Protein AF-0000000087552213 (afdb_homodimer)

Sequence (348 aa):
MDTPKSKKLDIIIPAFRGHSQNFLMVLDGISEEDAVKRVEGRTNHIVWMVGNFLDMRYAMGNILGLQEEFEYKDFFFQGKALDENLHYPSLQNLKADFHKISPLVYQKLLEVSDDELDKAFPMGMNIEFFPETVLNFIGMCIGREDYLCGQIGLMRRIFGYEGMKYDFDKDLKYMDTPKSKKLDIIIPAFRGHSQNFLMVLDGISEEDAVKRVEGRTNHIVWMVGNFLDMRYAMGNILGLQEEFEYKDFFFQGKALDENLHYPSLQNLKADFHKISPLVYQKLLEVSDDELDKAFPMGMNIEFFPETVLNFIGMCIGREDYLCGQIGLMRRIFGYEGMKYDFDKDLKY

pLDDT: mean 95.27, std 5.01, range [67.5, 98.75]

Solvent-accessible surface area (backbone atoms only — not comparable to full-atom values): 19475 Å² total; per-residue (Å²): 112,89,72,44,68,25,60,56,38,62,50,48,54,37,47,52,33,46,48,48,46,47,55,53,37,50,50,58,87,65,47,73,73,62,29,68,45,48,52,92,76,54,42,72,25,47,44,56,46,50,44,33,44,46,46,38,52,43,50,51,23,39,80,66,67,45,86,72,77,62,93,59,41,86,72,24,51,94,68,48,74,81,57,90,85,59,86,74,77,53,62,67,58,50,51,52,53,45,66,59,49,45,51,55,33,46,54,44,60,36,61,43,47,62,72,60,33,64,32,79,39,88,76,82,74,88,45,80,63,51,67,51,18,42,44,41,50,47,44,48,39,54,43,49,43,28,18,42,48,20,32,41,40,48,49,33,24,61,76,68,44,73,69,70,58,90,74,76,60,87,81,63,90,59,112,88,73,44,68,24,58,56,39,62,49,46,55,36,48,51,33,48,48,48,47,47,55,53,37,50,50,60,87,65,47,73,73,61,29,68,45,48,53,93,77,53,42,70,26,48,43,56,45,50,44,33,45,47,46,36,52,42,50,51,23,39,78,66,69,45,86,72,77,62,94,61,40,88,72,24,51,94,68,49,75,78,57,90,87,57,86,74,74,54,61,67,58,51,52,53,51,46,66,60,50,46,51,56,33,46,55,44,61,35,62,43,46,60,70,61,33,63,33,79,40,86,76,79,74,88,46,79,63,49,68,51,18,43,46,42,49,46,43,49,38,53,44,49,43,29,18,41,49,19,31,41,41,47,49,32,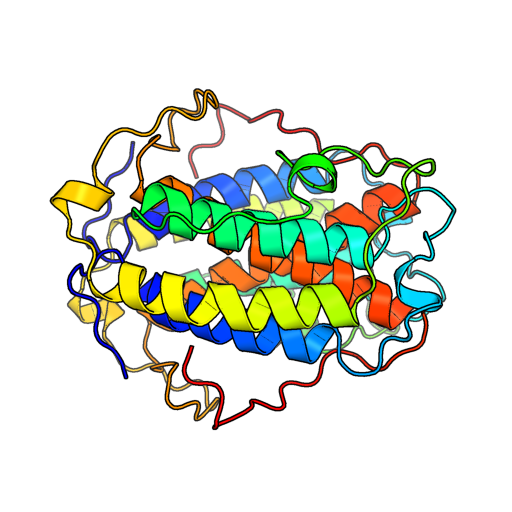25,59,74,69,43,72,68,68,56,91,74,76,60,89,81,61,90,58

Structure (mmCIF, N/CA/C/O backbone):
data_AF-0000000087552213-model_v1
#
loop_
_entity.id
_entity.type
_entity.pdbx_description
1 polymer 'DinB family protein'
#
loop_
_atom_site.group_PDB
_atom_site.id
_atom_site.type_symbol
_atom_site.label_atom_id
_atom_site.label_alt_id
_atom_site.label_comp_id
_atom_site.label_asym_id
_atom_site.label_entity_id
_atom_site.label_seq_id
_atom_site.pdbx_PDB_ins_code
_atom_site.Cartn_x
_atom_site.Cartn_y
_atom_site.Cartn_z
_atom_site.occupancy
_atom_site.B_iso_or_equiv
_atom_site.auth_seq_id
_atom_site.auth_comp_id
_atom_site.auth_asym_id
_atom_site.auth_atom_id
_atom_site.pdbx_PDB_model_num
ATOM 1 N N . MET A 1 1 ? 8.219 8.617 20.203 1 75.56 1 MET A N 1
ATOM 2 C CA . MET A 1 1 ? 7.746 8.805 18.844 1 75.56 1 MET A CA 1
ATOM 3 C C . MET A 1 1 ? 8.328 10.078 18.234 1 75.56 1 MET A C 1
ATOM 5 O O . MET A 1 1 ? 8.398 11.109 18.906 1 75.56 1 MET A O 1
ATOM 9 N N . ASP A 1 2 ? 8.844 9.867 17.109 1 89.44 2 ASP A N 1
ATOM 10 C CA . ASP A 1 2 ? 9.375 11.047 16.438 1 89.44 2 ASP A CA 1
ATOM 11 C C . ASP A 1 2 ? 8.258 11.938 15.914 1 89.44 2 ASP A C 1
ATOM 13 O O . ASP A 1 2 ? 7.211 11.445 15.484 1 89.44 2 ASP A O 1
ATOM 17 N N . THR A 1 3 ? 8.398 13.164 16.156 1 91.38 3 THR A N 1
ATOM 18 C CA . THR A 1 3 ? 7.406 14.125 15.695 1 91.38 3 THR A CA 1
ATOM 19 C C . THR A 1 3 ? 7.949 14.93 14.516 1 91.38 3 THR A C 1
ATOM 21 O O . THR A 1 3 ? 8.93 15.664 14.656 1 91.38 3 THR A O 1
ATOM 24 N N . PRO A 1 4 ? 7.242 14.797 13.367 1 96.38 4 PRO A N 1
ATOM 25 C CA . PRO A 1 4 ? 7.695 15.602 12.234 1 96.38 4 PRO A CA 1
ATOM 26 C C . PRO A 1 4 ? 7.406 17.094 12.406 1 96.38 4 PRO A C 1
ATOM 28 O O . PRO A 1 4 ? 6.477 17.453 13.133 1 96.38 4 PRO A O 1
ATOM 31 N N . LYS A 1 5 ? 8.211 17.891 11.742 1 96.88 5 LYS A N 1
ATOM 32 C CA . LYS A 1 5 ? 8.008 19.344 11.734 1 96.88 5 LYS A CA 1
ATOM 33 C C . LYS A 1 5 ? 6.652 19.703 11.133 1 96.88 5 LYS A C 1
ATOM 35 O O . LYS A 1 5 ? 5.961 20.594 11.641 1 96.88 5 LYS A O 1
ATOM 40 N N . SER A 1 6 ? 6.242 19.047 10.078 1 96.62 6 SER A N 1
ATOM 41 C CA . SER A 1 6 ? 4.973 19.312 9.406 1 96.62 6 SER A CA 1
ATOM 42 C C . SER A 1 6 ? 3.893 18.344 9.875 1 96.62 6 SER A C 1
ATOM 44 O O . SER A 1 6 ? 4.074 17.125 9.828 1 96.62 6 SER A O 1
ATOM 46 N N . LYS A 1 7 ? 2.73 18.812 10.18 1 94.56 7 LYS A N 1
ATOM 47 C CA . LYS A 1 7 ? 1.608 17.969 10.578 1 94.56 7 LYS A CA 1
ATOM 48 C C . LYS A 1 7 ? 1.109 17.125 9.414 1 94.56 7 LYS A C 1
ATOM 50 O O . LYS A 1 7 ? 0.444 16.109 9.609 1 94.56 7 LYS A O 1
ATOM 55 N N . LYS A 1 8 ? 1.422 17.594 8.164 1 95.75 8 LYS A N 1
ATOM 56 C CA . LYS A 1 8 ? 1.048 16.844 6.973 1 95.75 8 LYS A CA 1
ATOM 57 C C . LYS A 1 8 ? 1.702 15.469 6.961 1 95.75 8 LYS A C 1
ATOM 59 O O . LYS A 1 8 ? 1.26 14.57 6.242 1 95.75 8 LYS A O 1
ATOM 64 N N . LEU A 1 9 ? 2.75 15.281 7.781 1 97.38 9 LEU A N 1
ATOM 65 C CA . LEU A 1 9 ? 3.504 14.031 7.75 1 97.38 9 LEU A CA 1
ATOM 66 C C . LEU A 1 9 ? 3.244 13.211 9.008 1 97.38 9 LEU A C 1
ATOM 68 O O . LEU A 1 9 ? 3.887 12.18 9.219 1 97.38 9 LEU A O 1
ATOM 72 N N . ASP A 1 10 ? 2.23 13.57 9.805 1 96 10 ASP A N 1
ATOM 73 C CA . ASP A 1 10 ? 1.911 12.844 11.031 1 96 10 ASP A CA 1
ATOM 74 C C . ASP A 1 10 ? 1.595 11.383 10.734 1 96 10 ASP A C 1
ATOM 76 O O . ASP A 1 10 ? 1.915 10.5 11.539 1 96 10 ASP A O 1
ATOM 80 N N . ILE A 1 11 ? 0.962 11.172 9.586 1 95.75 11 ILE A N 1
ATOM 81 C CA . ILE A 1 11 ? 0.568 9.812 9.25 1 95.75 11 ILE A CA 1
ATOM 82 C C . ILE A 1 11 ? 1.693 9.125 8.469 1 95.75 11 ILE A C 1
ATOM 84 O O 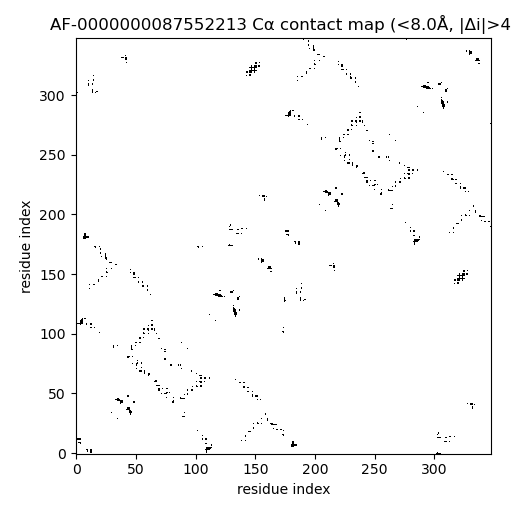. ILE A 1 11 ? 1.765 7.898 8.422 1 95.75 11 ILE A O 1
ATOM 88 N N . ILE A 1 12 ? 2.617 9.891 7.906 1 97.38 12 ILE A N 1
ATOM 89 C CA . ILE A 1 12 ? 3.66 9.367 7.031 1 97.38 12 ILE A CA 1
ATOM 90 C C . ILE A 1 12 ? 4.781 8.758 7.871 1 97.38 12 ILE A C 1
ATOM 92 O O . ILE A 1 12 ? 5.363 7.738 7.496 1 97.38 12 ILE A O 1
ATOM 96 N N . ILE A 1 13 ? 5.07 9.383 9 1 97.62 13 ILE A N 1
ATOM 97 C CA . ILE A 1 13 ? 6.223 8.977 9.797 1 97.62 13 ILE A CA 1
ATOM 98 C C . ILE A 1 13 ? 6.016 7.559 10.32 1 97.62 13 ILE A C 1
ATOM 100 O O . ILE A 1 13 ? 6.852 6.68 10.094 1 97.62 13 ILE A O 1
ATOM 104 N N . PRO A 1 14 ? 4.867 7.293 10.961 1 96.44 14 PRO A N 1
ATOM 105 C CA . PRO A 1 14 ? 4.672 5.898 11.375 1 96.44 14 PRO A CA 1
ATOM 106 C C . PRO A 1 14 ? 4.555 4.941 10.195 1 96.44 14 PRO A C 1
ATOM 108 O O . PRO A 1 14 ? 5 3.795 10.273 1 96.44 14 PRO A O 1
ATOM 111 N N . ALA A 1 15 ? 3.953 5.348 9.102 1 97.06 15 ALA A N 1
ATOM 112 C CA . ALA A 1 15 ? 3.854 4.5 7.914 1 97.06 15 ALA A CA 1
ATOM 113 C C . ALA A 1 15 ? 5.234 4.137 7.383 1 97.06 15 ALA A C 1
ATOM 115 O O . ALA A 1 15 ? 5.504 2.971 7.074 1 97.06 15 ALA A O 1
ATOM 116 N N . PHE A 1 16 ? 6.121 5.168 7.289 1 98.31 16 PHE A N 1
ATOM 117 C CA . PHE A 1 16 ? 7.477 4.945 6.797 1 98.31 16 PHE A CA 1
ATOM 118 C C . PHE A 1 16 ? 8.211 3.936 7.668 1 98.31 16 PHE A C 1
ATOM 120 O O . PHE A 1 16 ? 8.844 3.008 7.16 1 98.31 16 PHE A O 1
ATOM 127 N N . ARG A 1 17 ? 8.125 4.09 8.945 1 97.12 17 ARG A N 1
ATOM 128 C CA . ARG A 1 17 ? 8.75 3.166 9.883 1 97.12 17 ARG A CA 1
ATOM 129 C C . ARG A 1 17 ? 8.148 1.77 9.758 1 97.12 17 ARG A C 1
ATOM 131 O O . ARG A 1 17 ? 8.875 0.772 9.773 1 97.12 17 ARG A O 1
ATOM 138 N N . GLY A 1 18 ? 6.852 1.748 9.672 1 96.75 18 GLY A N 1
ATOM 139 C CA . GLY A 1 18 ? 6.18 0.475 9.469 1 96.75 18 GLY A CA 1
ATOM 140 C C . GLY A 1 18 ? 6.613 -0.226 8.195 1 96.75 18 GLY A C 1
ATOM 141 O O . GLY A 1 18 ? 6.844 -1.438 8.195 1 96.75 18 GLY A O 1
ATOM 142 N N . HIS A 1 19 ? 6.73 0.543 7.152 1 98 19 HIS A N 1
ATOM 143 C CA . HIS A 1 19 ? 7.133 -0.017 5.867 1 98 19 HIS A CA 1
ATOM 144 C C . HIS A 1 19 ? 8.555 -0.57 5.926 1 98 19 HIS A C 1
ATOM 146 O O . HIS A 1 19 ? 8.867 -1.561 5.262 1 98 19 HIS A O 1
ATOM 152 N N . SER A 1 20 ? 9.406 0.096 6.719 1 98.31 20 SER A N 1
ATOM 153 C CA . SER A 1 20 ? 10.758 -0.43 6.902 1 98.31 20 SER A CA 1
ATOM 154 C C . SER A 1 20 ? 10.727 -1.797 7.582 1 98.31 20 SER A C 1
ATOM 156 O O . SER A 1 20 ? 11.461 -2.707 7.184 1 98.31 20 SER A O 1
ATOM 158 N N . GLN A 1 21 ? 9.867 -1.941 8.547 1 97.81 21 GLN A N 1
ATOM 159 C CA . GLN A 1 21 ? 9.688 -3.234 9.195 1 97.81 21 GLN A CA 1
ATOM 160 C C . GLN A 1 21 ? 9.125 -4.266 8.219 1 97.81 21 GLN A C 1
ATOM 162 O O . GLN A 1 21 ? 9.648 -5.379 8.117 1 97.81 21 GLN A O 1
ATOM 167 N N . ASN A 1 22 ? 8.062 -3.865 7.469 1 97.62 22 ASN A N 1
ATOM 168 C CA . ASN A 1 22 ? 7.391 -4.762 6.535 1 97.62 22 ASN A CA 1
ATOM 169 C C . ASN A 1 22 ? 8.352 -5.277 5.469 1 97.62 22 ASN A C 1
ATOM 171 O O . ASN A 1 22 ? 8.289 -6.445 5.078 1 97.62 22 ASN A O 1
ATOM 175 N N . PHE A 1 23 ? 9.188 -4.348 5.004 1 98.56 23 PHE A N 1
ATOM 176 C CA . PHE A 1 23 ? 10.172 -4.707 3.986 1 98.56 23 PHE A CA 1
ATOM 177 C C . PHE A 1 23 ? 11.031 -5.879 4.449 1 98.56 23 PHE A C 1
ATOM 179 O O . PHE A 1 23 ? 11.172 -6.871 3.729 1 98.56 23 PHE A O 1
ATOM 186 N N . LEU A 1 24 ? 11.5 -5.816 5.613 1 98.12 24 LEU A N 1
ATOM 187 C CA . LEU A 1 24 ? 12.391 -6.852 6.145 1 98.12 24 LEU A CA 1
ATOM 188 C C . LEU A 1 24 ? 11.602 -8.109 6.488 1 98.12 24 LEU A C 1
ATOM 190 O O . LEU A 1 24 ? 12.07 -9.227 6.227 1 98.12 24 LEU A O 1
ATOM 194 N N . MET A 1 25 ? 10.461 -7.973 7.012 1 97.75 25 MET A N 1
ATOM 195 C CA . MET A 1 25 ? 9.648 -9.109 7.438 1 97.75 25 MET A CA 1
ATOM 196 C C . MET A 1 25 ? 9.164 -9.914 6.234 1 97.75 25 MET A C 1
ATOM 198 O O . MET A 1 25 ? 9.172 -11.148 6.266 1 97.75 25 MET A O 1
ATOM 202 N N . VAL A 1 26 ? 8.781 -9.234 5.164 1 98.19 26 VAL A N 1
ATOM 203 C CA . VAL A 1 26 ? 8.227 -9.93 4.008 1 98.19 26 VAL A CA 1
ATOM 204 C C . VAL A 1 26 ? 9.336 -10.68 3.271 1 98.19 26 VAL A C 1
ATOM 206 O O . VAL A 1 26 ? 9.07 -11.672 2.594 1 98.19 26 VAL A O 1
ATOM 209 N N . LEU A 1 27 ? 10.562 -10.289 3.449 1 98.44 27 LEU A N 1
ATOM 210 C CA . LEU A 1 27 ? 11.695 -10.898 2.748 1 98.44 27 LEU A CA 1
ATOM 211 C C . LEU A 1 27 ? 12.344 -11.984 3.6 1 98.44 27 LEU A C 1
ATOM 213 O O . LEU A 1 27 ? 13.227 -12.703 3.127 1 98.44 27 LEU A O 1
ATOM 217 N N . ASP A 1 28 ? 11.891 -12.078 4.809 1 97.75 28 ASP A N 1
ATOM 218 C CA . ASP A 1 28 ? 12.523 -12.992 5.754 1 97.75 28 ASP A CA 1
ATOM 219 C C . ASP A 1 28 ? 12.492 -14.43 5.238 1 97.75 28 ASP A C 1
ATOM 221 O O . ASP A 1 28 ? 11.422 -14.953 4.91 1 97.75 28 ASP A O 1
ATOM 225 N N . GLY A 1 29 ? 13.688 -15.023 5.125 1 97.56 29 GLY A N 1
ATOM 226 C CA . GLY A 1 29 ? 13.812 -16.438 4.793 1 97.56 29 GLY A CA 1
ATOM 227 C C . GLY A 1 29 ? 13.789 -16.688 3.297 1 97.56 29 GLY A C 1
ATOM 228 O O . GLY A 1 29 ? 14.031 -17.812 2.855 1 97.56 29 GLY A O 1
ATOM 229 N N . ILE A 1 30 ? 13.461 -15.719 2.469 1 98.5 30 ILE A N 1
ATOM 230 C CA . ILE A 1 30 ? 13.414 -15.906 1.022 1 98.5 30 ILE A CA 1
ATOM 231 C C . ILE A 1 30 ? 14.82 -16.172 0.487 1 98.5 30 ILE A C 1
ATOM 233 O O . ILE A 1 30 ? 15.742 -15.398 0.763 1 98.5 30 ILE A O 1
ATOM 237 N N . SER A 1 31 ? 15.023 -17.219 -0.226 1 98.62 31 SER A N 1
ATOM 238 C CA . SER A 1 31 ? 16.328 -17.562 -0.778 1 98.62 31 SER A CA 1
ATOM 239 C C . SER A 1 31 ? 16.656 -16.719 -2.004 1 98.62 31 SER A C 1
ATOM 241 O O . SER A 1 31 ? 15.742 -16.234 -2.691 1 98.62 31 SER A O 1
ATOM 243 N N . GLU A 1 32 ? 17.938 -16.578 -2.277 1 98.31 32 GLU A N 1
ATOM 244 C CA . GLU A 1 32 ? 18.375 -15.883 -3.488 1 98.31 32 GLU A CA 1
ATOM 245 C C . GLU A 1 32 ? 17.828 -16.562 -4.738 1 98.31 32 GLU A C 1
ATOM 247 O O . GLU A 1 32 ? 17.484 -15.898 -5.719 1 98.31 32 GLU A O 1
ATOM 252 N N . GLU A 1 33 ? 17.781 -17.844 -4.758 1 97.94 33 GLU A N 1
ATOM 253 C CA . GLU A 1 33 ? 17.281 -18.609 -5.891 1 97.94 33 GLU A CA 1
ATOM 254 C C . GLU A 1 33 ? 15.805 -18.328 -6.152 1 97.94 33 GLU A C 1
ATOM 256 O O . GLU A 1 33 ? 15.406 -18.094 -7.293 1 97.94 33 GLU A O 1
ATOM 261 N N . ASP A 1 34 ? 14.984 -18.328 -5.145 1 98.25 34 ASP A N 1
ATOM 262 C CA . ASP A 1 34 ? 13.555 -18.094 -5.285 1 98.25 34 ASP A CA 1
ATOM 263 C C . ASP A 1 34 ? 13.266 -16.641 -5.648 1 98.25 34 ASP A C 1
ATOM 265 O O . ASP A 1 34 ? 12.281 -16.344 -6.336 1 98.25 34 ASP A O 1
ATOM 269 N N . ALA A 1 35 ? 14.148 -15.781 -5.211 1 98.19 35 ALA A N 1
ATOM 270 C CA . ALA A 1 35 ? 13.93 -14.336 -5.352 1 98.19 35 ALA A CA 1
ATOM 271 C C . ALA A 1 35 ? 13.953 -13.922 -6.816 1 98.19 35 ALA A C 1
ATOM 273 O O . ALA A 1 35 ? 13.492 -12.836 -7.168 1 98.19 35 ALA A O 1
ATOM 274 N N . VAL A 1 36 ? 14.461 -14.789 -7.691 1 97.56 36 VAL A N 1
ATOM 275 C CA . VAL A 1 36 ? 14.562 -14.422 -9.102 1 97.56 36 VAL A CA 1
ATOM 276 C C . VAL A 1 36 ? 13.625 -15.289 -9.93 1 97.56 36 VAL A C 1
ATOM 278 O O . VAL A 1 36 ? 13.68 -15.281 -11.164 1 97.56 36 VAL A O 1
ATOM 281 N N . LYS A 1 37 ? 12.781 -16.047 -9.328 1 97.31 37 LYS A N 1
ATOM 282 C CA . LYS A 1 37 ? 11.805 -16.875 -10.031 1 97.31 37 LYS A CA 1
ATOM 283 C C . LYS A 1 37 ? 10.547 -16.094 -10.367 1 97.31 37 LYS A C 1
ATOM 285 O O . LYS A 1 37 ? 10.07 -15.297 -9.547 1 97.31 37 LYS A O 1
ATOM 290 N N . ARG A 1 38 ? 10.039 -16.312 -11.562 1 97 38 ARG A N 1
ATOM 291 C CA . ARG A 1 38 ? 8.758 -15.758 -11.977 1 97 38 ARG A CA 1
ATOM 292 C C . ARG A 1 38 ? 7.645 -16.797 -11.859 1 97 38 ARG A C 1
ATOM 294 O O . ARG A 1 38 ? 7.883 -18 -12.047 1 97 38 ARG A O 1
ATOM 301 N N . VAL A 1 39 ? 6.484 -16.359 -11.547 1 97 39 VAL A N 1
ATOM 302 C CA . VAL A 1 39 ? 5.336 -17.25 -11.516 1 97 39 VAL A CA 1
ATOM 303 C C . VAL A 1 39 ? 4.684 -17.312 -12.898 1 97 39 VAL A C 1
ATOM 305 O O . VAL A 1 39 ? 4.367 -16.281 -13.484 1 97 39 VAL A O 1
ATOM 308 N N . GLU A 1 40 ? 4.531 -18.531 -13.43 1 95.56 40 GLU A N 1
ATOM 309 C CA . GLU A 1 40 ? 3.936 -18.797 -14.734 1 95.56 40 GLU A CA 1
ATOM 310 C C . GLU A 1 40 ? 4.672 -18.062 -15.852 1 95.56 40 GLU A C 1
ATOM 312 O O . GLU A 1 40 ? 4.172 -17.969 -16.969 1 95.56 40 GLU A O 1
ATOM 317 N N . GLY A 1 41 ? 5.789 -17.484 -15.539 1 94.88 41 GLY A N 1
ATOM 318 C CA . GLY A 1 41 ? 6.531 -16.688 -16.5 1 94.88 41 GLY A CA 1
ATOM 319 C C . GLY A 1 41 ? 5.895 -15.344 -16.797 1 94.88 41 GLY A C 1
ATOM 320 O O . GLY A 1 41 ? 6.262 -14.672 -17.766 1 94.88 41 GLY A O 1
ATOM 321 N N . ARG A 1 42 ? 4.938 -14.953 -15.93 1 95.06 42 ARG A N 1
ATOM 322 C CA . ARG A 1 42 ? 4.152 -13.766 -16.25 1 95.06 42 ARG A CA 1
ATOM 323 C C . ARG A 1 42 ? 4.391 -12.664 -15.234 1 95.06 42 ARG A C 1
ATOM 325 O O . ARG A 1 42 ? 4.113 -11.492 -15.5 1 95.06 42 ARG A O 1
ATOM 332 N N . THR A 1 43 ? 4.918 -12.977 -14.086 1 96.12 43 THR A N 1
ATOM 333 C CA . THR A 1 43 ? 5.09 -11.977 -13.039 1 96.12 43 THR A CA 1
ATOM 334 C C . THR A 1 43 ? 6.504 -11.398 -13.07 1 96.12 43 THR A C 1
ATOM 336 O O . THR A 1 43 ? 7.414 -12 -13.641 1 96.12 43 THR A O 1
ATOM 339 N N . ASN A 1 44 ? 6.637 -10.156 -12.477 1 95.25 44 ASN A N 1
ATOM 340 C CA . ASN A 1 44 ? 7.969 -9.789 -12.008 1 95.25 44 ASN A CA 1
ATOM 341 C C . ASN A 1 44 ? 8.438 -10.695 -10.875 1 95.25 44 ASN A C 1
ATOM 343 O O . ASN A 1 44 ? 7.633 -11.43 -10.289 1 95.25 44 ASN A O 1
ATOM 347 N N . HIS A 1 45 ? 9.68 -10.773 -10.695 1 97.19 45 HIS A N 1
ATOM 348 C CA . HIS A 1 45 ? 10.156 -11.57 -9.578 1 97.19 45 HIS A CA 1
ATOM 349 C C . HIS A 1 45 ? 10.469 -10.703 -8.367 1 97.19 45 HIS A C 1
ATOM 351 O O . HIS A 1 45 ? 10.375 -9.469 -8.445 1 97.19 45 HIS A O 1
ATOM 357 N N . ILE A 1 46 ? 10.773 -11.266 -7.238 1 98.19 46 ILE A N 1
ATOM 358 C CA . ILE A 1 46 ? 10.883 -10.586 -5.949 1 98.19 46 ILE A CA 1
ATOM 359 C C . ILE A 1 46 ? 12.039 -9.586 -5.988 1 98.19 46 ILE A C 1
ATOM 361 O O . ILE A 1 46 ? 11.914 -8.469 -5.484 1 98.19 46 ILE A O 1
ATOM 365 N N . VAL A 1 47 ? 13.148 -9.898 -6.59 1 97.88 47 VAL A N 1
ATOM 366 C CA . VAL A 1 47 ? 14.281 -8.984 -6.688 1 97.88 47 VAL A CA 1
ATOM 367 C C . VAL A 1 47 ? 13.859 -7.703 -7.398 1 97.88 47 VAL A C 1
ATOM 369 O O . VAL A 1 47 ? 14.219 -6.602 -6.977 1 97.88 47 VAL A O 1
ATOM 372 N N . TRP A 1 48 ? 13.133 -7.82 -8.453 1 97.06 48 TRP A N 1
ATOM 373 C CA . TRP A 1 48 ? 12.633 -6.652 -9.172 1 97.06 48 TRP A CA 1
ATOM 374 C C . TRP A 1 48 ? 11.75 -5.801 -8.266 1 97.06 48 TRP A C 1
ATOM 376 O O . TRP A 1 48 ? 11.875 -4.574 -8.242 1 97.06 48 TRP A O 1
ATOM 386 N N . MET A 1 49 ? 10.844 -6.449 -7.512 1 97.19 49 MET A N 1
ATOM 387 C CA . MET A 1 49 ? 9.938 -5.738 -6.613 1 97.19 49 MET A CA 1
ATOM 388 C C . MET A 1 49 ? 10.719 -4.988 -5.535 1 97.19 49 MET A C 1
ATOM 390 O O . MET A 1 49 ? 10.406 -3.84 -5.223 1 97.19 49 MET A O 1
ATOM 394 N N . VAL A 1 50 ? 11.719 -5.637 -5.031 1 98.06 50 VAL A N 1
ATOM 395 C CA . VAL A 1 50 ? 12.57 -5.035 -4.016 1 98.06 50 VAL A CA 1
ATOM 396 C C . VAL A 1 50 ? 13.32 -3.846 -4.609 1 98.06 50 VAL A C 1
ATOM 398 O O . VAL A 1 50 ? 13.43 -2.793 -3.979 1 98.06 50 VAL A O 1
ATOM 401 N N . GLY A 1 51 ? 13.891 -4.055 -5.777 1 97.12 51 GLY A N 1
ATOM 402 C CA . GLY A 1 51 ? 14.547 -2.947 -6.457 1 97.12 51 GLY A CA 1
ATOM 403 C C . GLY A 1 51 ? 13.633 -1.755 -6.668 1 97.12 51 GLY A C 1
ATOM 404 O O . GLY A 1 51 ? 14.047 -0.609 -6.484 1 97.12 51 GLY A O 1
ATOM 405 N N . ASN A 1 52 ? 12.422 -2.01 -7.098 1 96.62 52 ASN A N 1
ATOM 406 C CA . ASN A 1 52 ? 11.453 -0.935 -7.262 1 96.62 52 ASN A CA 1
ATOM 407 C C . ASN A 1 52 ? 11.156 -0.24 -5.934 1 96.62 52 ASN A C 1
ATOM 409 O O . ASN A 1 52 ? 11 0.981 -5.891 1 96.62 52 ASN A O 1
ATOM 413 N N . PHE A 1 53 ? 11.023 -1.036 -4.855 1 97.62 53 PHE A N 1
ATOM 414 C CA . PHE A 1 53 ? 10.867 -0.493 -3.514 1 97.62 53 PHE A CA 1
ATOM 415 C C . PHE A 1 53 ? 11.992 0.477 -3.184 1 97.62 53 PHE A C 1
ATOM 417 O O . PHE A 1 53 ? 11.742 1.584 -2.701 1 97.62 53 PHE A O 1
ATOM 424 N N . LEU A 1 54 ? 13.203 0.086 -3.451 1 97.75 54 LEU A N 1
ATOM 425 C CA . LEU A 1 54 ? 14.367 0.922 -3.193 1 97.75 54 LEU A CA 1
ATOM 426 C C . LEU A 1 54 ? 14.352 2.168 -4.074 1 97.75 54 LEU A C 1
ATOM 428 O O . LEU A 1 54 ? 14.734 3.252 -3.629 1 97.75 54 LEU A O 1
ATOM 432 N N . ASP A 1 55 ? 13.945 1.963 -5.301 1 95.81 55 ASP A N 1
ATOM 433 C CA . ASP A 1 55 ? 13.828 3.111 -6.195 1 95.81 55 ASP A CA 1
ATOM 434 C C . ASP A 1 55 ? 12.93 4.188 -5.59 1 95.81 55 ASP A C 1
ATOM 436 O O . ASP A 1 55 ? 13.211 5.379 -5.715 1 95.81 55 ASP A O 1
ATOM 440 N N . MET A 1 56 ? 11.836 3.785 -4.945 1 95.81 56 MET A N 1
ATOM 441 C CA . MET A 1 56 ? 10.938 4.723 -4.285 1 95.81 56 MET A CA 1
ATOM 442 C C . MET A 1 56 ? 11.633 5.41 -3.111 1 95.81 56 MET A C 1
ATOM 444 O O . MET A 1 56 ? 11.477 6.617 -2.916 1 95.81 56 MET A O 1
ATOM 448 N N . ARG A 1 57 ? 12.398 4.664 -2.32 1 97.81 57 ARG A N 1
ATOM 449 C CA . ARG A 1 57 ? 13.125 5.234 -1.188 1 97.81 57 ARG A CA 1
ATOM 450 C C . ARG A 1 57 ? 14.117 6.289 -1.649 1 97.81 57 ARG A C 1
ATOM 452 O O . ARG A 1 57 ? 14.188 7.379 -1.075 1 97.81 57 ARG A O 1
ATOM 459 N N . TYR A 1 58 ? 14.844 5.953 -2.654 1 97.5 58 TYR A N 1
ATOM 460 C CA . TYR A 1 58 ? 15.828 6.891 -3.172 1 97.5 58 TYR A CA 1
ATOM 461 C C . TYR A 1 58 ? 15.156 8.109 -3.791 1 97.5 58 TYR A C 1
ATOM 463 O O . TYR A 1 58 ? 15.633 9.234 -3.643 1 97.5 58 TYR A O 1
ATOM 471 N N . ALA A 1 59 ? 14.078 7.883 -4.492 1 95.44 59 ALA A N 1
ATOM 472 C CA . ALA A 1 59 ? 13.328 8.992 -5.086 1 95.44 59 ALA A CA 1
ATOM 473 C C . ALA A 1 59 ? 12.828 9.953 -4.012 1 95.44 59 ALA A C 1
ATOM 475 O O . ALA A 1 59 ? 12.93 11.172 -4.164 1 95.44 59 ALA A O 1
ATOM 476 N N . MET A 1 60 ? 12.281 9.422 -2.91 1 97.31 60 MET A N 1
ATOM 477 C CA . MET A 1 60 ? 11.844 10.242 -1.784 1 97.31 60 MET A CA 1
ATOM 478 C C . MET A 1 60 ? 13 11.047 -1.211 1 97.31 60 MET A C 1
ATOM 480 O O . MET A 1 60 ? 12.852 12.234 -0.914 1 97.31 60 MET A O 1
ATOM 484 N N . GLY A 1 61 ? 14.133 10.359 -1.06 1 97.94 61 GLY A N 1
ATOM 485 C CA . GLY A 1 61 ? 15.305 11.07 -0.584 1 97.94 61 GLY A CA 1
ATOM 486 C C . GLY A 1 61 ? 15.734 12.203 -1.498 1 97.94 61 GLY A C 1
ATOM 487 O O . GLY A 1 61 ? 16.016 13.305 -1.031 1 97.94 61 GLY A O 1
ATOM 488 N N . ASN A 1 62 ? 15.711 11.93 -2.744 1 96.56 62 ASN A N 1
ATOM 489 C CA . ASN A 1 62 ? 16.156 12.906 -3.727 1 96.56 62 ASN A CA 1
ATOM 490 C C . ASN A 1 62 ? 15.281 14.148 -3.727 1 96.56 62 ASN A C 1
ATOM 492 O O . ASN A 1 62 ? 15.781 15.273 -3.73 1 96.56 62 ASN A O 1
ATOM 496 N N . ILE A 1 63 ? 14.023 13.984 -3.715 1 97.25 63 ILE A N 1
ATOM 497 C CA . ILE A 1 63 ? 13.125 15.133 -3.787 1 97.25 63 ILE A CA 1
ATOM 498 C C . ILE A 1 63 ? 13.227 15.945 -2.496 1 97.25 63 ILE A C 1
ATOM 500 O O . ILE A 1 63 ? 12.898 17.141 -2.479 1 97.25 63 ILE A O 1
ATOM 504 N N . LEU A 1 64 ? 13.703 15.266 -1.431 1 98 64 LEU A N 1
ATOM 505 C CA . LEU A 1 64 ? 13.867 15.938 -0.146 1 98 64 LEU A CA 1
ATOM 506 C C . LEU A 1 64 ? 15.273 16.516 -0.004 1 98 64 LEU A C 1
ATOM 508 O O . LEU A 1 64 ? 15.664 16.953 1.079 1 98 64 LEU A O 1
ATOM 512 N N . GLY A 1 65 ? 16.094 16.391 -1.036 1 97.12 65 GLY A N 1
ATOM 513 C CA . GLY A 1 65 ? 17.359 17.094 -1.098 1 97.12 65 GLY A CA 1
ATOM 514 C C . GLY A 1 65 ? 18.547 16.188 -0.854 1 97.12 65 GLY A C 1
ATOM 515 O O . GLY A 1 65 ? 19.688 16.656 -0.801 1 97.12 65 GLY A O 1
ATOM 516 N N . LEU A 1 66 ? 18.312 14.906 -0.667 1 97.81 66 LEU A N 1
ATOM 517 C CA . LEU A 1 66 ? 19.438 13.977 -0.537 1 97.81 66 LEU A CA 1
ATOM 518 C C . LEU A 1 66 ? 20.125 13.766 -1.878 1 97.81 66 LEU A C 1
ATOM 520 O O . LEU A 1 66 ? 19.484 13.789 -2.928 1 97.81 66 LEU A O 1
ATOM 524 N N . GLN A 1 67 ? 21.453 13.547 -1.863 1 96.12 67 GLN A N 1
ATOM 525 C CA . GLN A 1 67 ? 22.234 13.305 -3.078 1 96.12 67 GLN A CA 1
ATOM 526 C C . GLN A 1 67 ? 22.672 11.852 -3.166 1 96.12 67 GLN A C 1
ATOM 528 O O . GLN A 1 67 ? 23.656 11.539 -3.855 1 96.12 67 GLN A O 1
ATOM 533 N N . GLU A 1 68 ? 21.953 10.984 -2.643 1 95.69 68 GLU A N 1
ATOM 534 C CA . GLU A 1 68 ? 22.281 9.555 -2.707 1 95.69 68 GLU A CA 1
ATOM 535 C C . GLU A 1 68 ? 21.828 8.953 -4.035 1 95.69 68 GLU A C 1
ATOM 537 O O . GLU A 1 68 ? 20.766 9.297 -4.555 1 95.69 68 GLU A O 1
ATOM 542 N N . GLU A 1 69 ? 22.641 8.164 -4.582 1 93.88 69 GLU A N 1
ATOM 543 C CA . GLU A 1 69 ? 22.328 7.512 -5.848 1 93.88 69 GLU A CA 1
ATOM 544 C C . GLU A 1 69 ? 22.094 6.016 -5.652 1 93.88 69 GLU A C 1
ATOM 546 O O . GLU A 1 69 ? 22.844 5.359 -4.918 1 93.88 69 GLU A O 1
ATOM 551 N N . PHE A 1 70 ? 20.984 5.539 -6.227 1 94.69 70 PHE A N 1
ATOM 552 C CA . PHE A 1 70 ? 20.75 4.102 -6.293 1 94.69 70 PHE A CA 1
ATOM 553 C C . PHE A 1 70 ? 21.531 3.469 -7.43 1 94.69 70 PHE A C 1
ATOM 555 O O . PHE A 1 70 ? 21.266 3.727 -8.602 1 94.69 70 PHE A O 1
ATOM 562 N N . GLU A 1 71 ? 22.516 2.609 -7.086 1 92.81 71 GLU A N 1
ATOM 563 C CA . GLU A 1 71 ? 23.438 2.016 -8.047 1 92.81 71 GLU A CA 1
ATOM 564 C C . GLU A 1 71 ? 22.688 1.326 -9.18 1 92.81 71 GLU A C 1
ATOM 566 O O . GLU A 1 71 ? 23.141 1.344 -10.328 1 92.81 71 GLU A O 1
ATOM 571 N N . TYR A 1 72 ? 21.531 0.817 -8.906 1 92 72 TYR A N 1
ATOM 572 C CA . TYR A 1 72 ? 20.797 -0.009 -9.859 1 92 72 TYR A CA 1
ATOM 573 C C . TYR A 1 72 ? 19.562 0.723 -10.383 1 92 72 TYR A C 1
ATOM 575 O O . TYR A 1 72 ? 18.594 0.093 -10.828 1 92 72 TYR A O 1
ATOM 583 N N . LYS A 1 73 ? 19.547 1.975 -10.312 1 90.81 73 LYS A N 1
ATOM 584 C CA . LYS A 1 73 ? 18.391 2.807 -10.68 1 90.81 73 LYS A CA 1
ATOM 585 C C . LYS A 1 73 ? 17.875 2.449 -12.07 1 90.81 73 LYS A C 1
ATOM 587 O O . LYS A 1 73 ? 16.672 2.338 -12.273 1 90.81 73 LYS A O 1
ATOM 592 N N . ASP A 1 74 ? 18.703 2.154 -12.992 1 88.25 74 ASP A N 1
ATOM 593 C CA . ASP A 1 74 ? 18.344 1.947 -14.391 1 88.25 74 ASP A CA 1
ATOM 594 C C . ASP A 1 74 ? 17.578 0.636 -14.57 1 88.25 74 ASP A C 1
ATOM 596 O O . ASP A 1 74 ? 16.875 0.444 -15.57 1 88.25 74 ASP A O 1
ATOM 600 N N . PHE A 1 75 ? 17.719 -0.245 -13.578 1 87.81 75 PHE A N 1
ATOM 601 C CA . PHE A 1 75 ? 17.047 -1.531 -13.656 1 87.81 75 PHE A CA 1
ATOM 602 C C . PHE A 1 75 ? 15.578 -1.396 -13.242 1 87.81 75 PHE A C 1
ATOM 604 O O . PHE A 1 75 ? 14.734 -2.201 -13.648 1 87.81 75 PHE A O 1
ATOM 611 N N . PHE A 1 76 ? 15.32 -0.341 -12.422 1 84.62 76 PHE A N 1
ATOM 612 C CA . PHE A 1 76 ? 14.047 -0.36 -11.719 1 84.62 76 PHE A CA 1
ATOM 613 C C . PHE A 1 76 ? 13.297 0.954 -11.914 1 84.62 76 PHE A C 1
ATOM 615 O O . PHE A 1 76 ? 12.156 1.102 -11.469 1 84.62 76 PHE A O 1
ATOM 622 N N . PHE A 1 77 ? 13.867 1.816 -12.703 1 77.62 77 PHE A N 1
ATOM 623 C CA . PHE A 1 77 ? 13.344 3.174 -12.805 1 77.62 77 PHE A CA 1
ATOM 624 C C . PHE A 1 77 ? 11.945 3.17 -13.406 1 77.62 77 PHE A C 1
ATOM 626 O O . PHE A 1 77 ? 11.664 2.42 -14.344 1 77.62 77 PHE A O 1
ATOM 633 N N . GLN A 1 78 ? 11.047 3.977 -12.859 1 69.56 78 GLN A N 1
ATOM 634 C CA . GLN A 1 78 ? 9.672 4.273 -13.25 1 69.56 78 GLN A CA 1
ATOM 635 C C . GLN A 1 78 ? 8.859 2.992 -13.414 1 69.56 78 GLN A C 1
ATOM 637 O O . GLN A 1 78 ? 7.973 2.92 -14.273 1 69.56 78 GLN A O 1
ATOM 642 N N . GLY A 1 79 ? 9.305 1.907 -12.758 1 67.5 79 GLY A N 1
ATOM 643 C CA . GLY A 1 79 ? 8.523 0.679 -12.789 1 67.5 79 GLY A CA 1
ATOM 644 C C . GLY A 1 79 ? 8.602 -0.036 -14.125 1 67.5 79 GLY A C 1
ATOM 645 O O . GLY A 1 79 ? 7.625 -0.647 -14.562 1 67.5 79 GLY A O 1
ATOM 646 N N . LYS A 1 80 ? 9.648 0.134 -14.766 1 76.44 80 LYS A N 1
ATOM 647 C CA . LYS A 1 80 ? 9.859 -0.585 -16.016 1 76.44 80 LYS A CA 1
ATOM 648 C C . LYS A 1 80 ? 9.656 -2.086 -15.828 1 76.44 80 LYS A C 1
ATOM 650 O O . LYS A 1 80 ? 9.977 -2.631 -14.773 1 76.44 80 LYS A O 1
ATOM 655 N N . ALA A 1 81 ? 9.086 -2.672 -16.891 1 79.62 81 ALA A N 1
ATOM 656 C CA . ALA A 1 81 ? 8.852 -4.113 -16.859 1 79.62 81 ALA A CA 1
ATOM 657 C C . ALA A 1 81 ? 10.156 -4.879 -16.672 1 79.62 81 ALA A C 1
ATOM 659 O O . ALA A 1 81 ? 11.211 -4.438 -17.141 1 79.62 81 ALA A O 1
ATOM 660 N N . LEU A 1 82 ? 10.086 -5.875 -15.977 1 89.75 82 LEU A N 1
ATOM 661 C CA . LEU A 1 82 ? 11.203 -6.793 -15.797 1 89.75 82 LEU A CA 1
ATOM 662 C C . LEU A 1 82 ? 11.852 -7.133 -17.141 1 89.75 82 LEU A C 1
ATOM 664 O O . LEU A 1 82 ? 11.148 -7.379 -18.125 1 89.75 82 LEU A O 1
ATOM 668 N N . ASP A 1 83 ? 13.195 -7.008 -17.203 1 89.38 83 ASP A N 1
ATOM 669 C CA . ASP A 1 83 ? 13.992 -7.406 -18.359 1 89.38 83 ASP A CA 1
ATOM 670 C C . ASP A 1 83 ? 14.797 -8.672 -18.062 1 89.38 83 ASP A C 1
ATOM 672 O O . ASP A 1 83 ? 15.75 -8.641 -17.281 1 89.38 83 ASP A O 1
ATOM 676 N N . GLU A 1 84 ? 14.453 -9.742 -18.672 1 87.94 84 GLU A N 1
ATOM 677 C CA . GLU A 1 84 ? 15.047 -11.047 -18.391 1 87.94 84 GLU A CA 1
ATOM 678 C C . GLU A 1 84 ? 16.5 -11.102 -18.844 1 87.94 84 GLU A C 1
ATOM 680 O O . GLU A 1 84 ? 17.25 -12.008 -18.453 1 87.94 84 GLU A O 1
ATOM 685 N N . ASN A 1 85 ? 16.906 -10.086 -19.547 1 88.94 85 ASN A N 1
ATOM 686 C CA . ASN A 1 85 ? 18.266 -10.07 -20.062 1 88.94 85 ASN A CA 1
ATOM 687 C C . ASN A 1 85 ? 19.219 -9.367 -19.109 1 88.94 85 ASN A C 1
ATOM 689 O O . ASN A 1 85 ? 20.438 -9.391 -19.312 1 88.94 85 ASN A O 1
ATOM 693 N N . LEU A 1 86 ? 18.672 -8.781 -18.109 1 90.12 86 LEU A N 1
ATOM 694 C CA . LEU A 1 86 ? 19.5 -8.055 -17.156 1 90.12 86 LEU A CA 1
ATOM 695 C C . LEU A 1 86 ? 19.953 -8.961 -16.016 1 90.12 86 LEU A C 1
ATOM 697 O O . LEU A 1 86 ? 19.219 -9.883 -15.633 1 90.12 86 LEU A O 1
ATOM 701 N N . HIS A 1 87 ? 21.203 -8.68 -15.57 1 91.38 87 HIS A N 1
ATOM 702 C CA . HIS A 1 87 ? 21.688 -9.328 -14.352 1 91.38 87 HIS A CA 1
ATOM 703 C C . HIS A 1 87 ? 21.375 -8.484 -13.117 1 91.38 87 HIS A C 1
ATOM 705 O O . HIS A 1 87 ? 22.141 -7.59 -12.766 1 91.38 87 HIS A O 1
ATOM 711 N N . TYR A 1 88 ? 20.344 -8.867 -12.406 1 94.75 88 TYR A N 1
ATOM 712 C CA . TYR A 1 88 ? 19.875 -8.102 -11.266 1 94.75 88 TYR A CA 1
ATOM 713 C C . TYR A 1 88 ? 20.766 -8.344 -10.047 1 94.75 88 TYR A C 1
ATOM 715 O O . TYR A 1 88 ? 21.391 -9.391 -9.93 1 94.75 88 TYR A O 1
ATOM 723 N N . PRO A 1 89 ? 20.828 -7.316 -9.172 1 96.44 89 PRO A N 1
ATOM 724 C CA . PRO A 1 89 ? 21.578 -7.504 -7.934 1 96.44 89 PRO A CA 1
ATOM 725 C C . PRO A 1 89 ? 20.969 -8.57 -7.027 1 96.44 89 PRO A C 1
ATOM 727 O O . PRO A 1 89 ? 19.828 -8.984 -7.238 1 96.44 89 PRO A O 1
ATOM 730 N N . SER A 1 90 ? 21.766 -9.047 -6.035 1 97.25 90 SER A N 1
ATOM 731 C CA . SER A 1 90 ? 21.266 -10.016 -5.074 1 97.25 90 SER A CA 1
ATOM 732 C C . SER A 1 90 ? 20.328 -9.359 -4.059 1 97.25 90 SER A C 1
ATOM 734 O O . SER A 1 90 ? 20.375 -8.141 -3.877 1 97.25 90 SER A O 1
ATOM 736 N N . LEU A 1 91 ? 19.5 -10.141 -3.418 1 97.69 91 LEU A N 1
ATOM 737 C CA . LEU A 1 91 ? 18.672 -9.641 -2.324 1 97.69 91 LEU A CA 1
ATOM 738 C C . LEU A 1 91 ? 19.531 -9.039 -1.223 1 97.69 91 LEU A C 1
ATOM 740 O O . LEU A 1 91 ? 19.172 -8.016 -0.634 1 97.69 91 LEU A O 1
ATOM 744 N N . GLN A 1 92 ? 20.609 -9.672 -0.956 1 97.69 92 GLN A N 1
ATOM 745 C CA . GLN A 1 92 ? 21.516 -9.195 0.081 1 97.69 92 GLN A CA 1
ATOM 746 C C . GLN A 1 92 ? 22.031 -7.801 -0.241 1 97.69 92 GLN A C 1
ATOM 748 O O . GLN A 1 92 ? 22.078 -6.934 0.632 1 97.69 92 GLN A O 1
ATOM 753 N N . ASN A 1 93 ? 22.438 -7.586 -1.485 1 97.56 93 ASN A N 1
ATOM 754 C CA . ASN A 1 93 ? 22.891 -6.266 -1.913 1 97.56 93 ASN A CA 1
ATOM 755 C C . ASN A 1 93 ? 21.797 -5.215 -1.744 1 97.56 93 ASN A C 1
ATOM 757 O O . ASN A 1 93 ? 22.062 -4.109 -1.267 1 97.56 93 ASN A O 1
ATOM 761 N N . LEU A 1 94 ? 20.656 -5.586 -2.121 1 98.19 94 LEU A N 1
ATOM 762 C CA . LEU A 1 94 ? 19.547 -4.641 -2.066 1 98.19 94 LEU A CA 1
ATOM 763 C C . LEU A 1 94 ? 19.156 -4.34 -0.621 1 98.19 94 LEU A C 1
ATOM 765 O O . LEU A 1 94 ? 18.812 -3.205 -0.292 1 98.19 94 LEU A O 1
ATOM 769 N N . LYS A 1 95 ? 19.219 -5.344 0.232 1 98.12 95 LYS A N 1
ATOM 770 C CA . LYS A 1 95 ? 18.953 -5.109 1.649 1 98.12 95 LYS A CA 1
ATOM 771 C C . LYS A 1 95 ? 19.969 -4.141 2.242 1 98.12 95 LYS A C 1
ATOM 773 O O . LYS A 1 95 ? 19.625 -3.295 3.07 1 98.12 95 LYS A O 1
ATOM 778 N N . ALA A 1 96 ? 21.188 -4.285 1.868 1 98.19 96 ALA A N 1
ATOM 779 C CA . ALA A 1 96 ? 22.219 -3.363 2.33 1 98.19 96 ALA A CA 1
ATOM 780 C C . ALA A 1 96 ? 21.922 -1.934 1.885 1 98.19 96 ALA A C 1
ATOM 782 O O . ALA A 1 96 ? 22.047 -0.993 2.674 1 98.19 96 ALA A O 1
ATOM 783 N N . ASP A 1 97 ? 21.547 -1.758 0.621 1 98.06 97 ASP A N 1
ATOM 784 C CA . ASP A 1 97 ? 21.188 -0.444 0.102 1 98.06 97 ASP A CA 1
ATOM 785 C C . ASP A 1 97 ? 19.984 0.126 0.855 1 98.06 97 ASP A C 1
ATOM 787 O O . ASP A 1 97 ? 19.906 1.332 1.1 1 98.06 97 ASP A O 1
ATOM 791 N N . PHE A 1 98 ? 19.047 -0.738 1.186 1 98.56 98 PHE A N 1
ATOM 792 C CA . PHE A 1 98 ? 17.875 -0.358 1.951 1 98.56 98 PHE A CA 1
ATOM 793 C C . PHE A 1 98 ? 18.266 0.245 3.293 1 98.56 98 PHE A C 1
ATOM 795 O O . PHE A 1 98 ? 17.781 1.312 3.67 1 98.56 98 PHE A O 1
ATOM 802 N N . HIS A 1 99 ? 19.188 -0.365 3.998 1 98.5 99 HIS A N 1
ATOM 803 C CA . HIS A 1 99 ? 19.625 0.099 5.309 1 98.5 99 HIS A CA 1
ATOM 804 C C . HIS A 1 99 ? 20.453 1.38 5.195 1 98.5 99 HIS A C 1
ATOM 806 O O . HIS A 1 99 ? 20.5 2.172 6.137 1 98.5 99 HIS A O 1
ATOM 812 N N . LYS A 1 100 ? 21.031 1.562 4.082 1 98.06 100 LYS A N 1
ATOM 813 C CA . LYS A 1 100 ? 21.797 2.779 3.861 1 98.06 100 LYS A CA 1
ATOM 814 C C . LYS A 1 100 ? 20.891 3.982 3.65 1 98.06 100 LYS A C 1
ATOM 816 O O . LYS A 1 100 ? 21.062 5.02 4.289 1 98.06 100 LYS A O 1
ATOM 821 N N . ILE A 1 101 ? 19.922 3.867 2.791 1 98.69 101 ILE A N 1
ATOM 822 C CA . ILE A 1 101 ? 19.156 5.016 2.314 1 98.69 101 ILE A CA 1
ATOM 823 C C . ILE A 1 101 ? 18.031 5.34 3.299 1 98.69 101 ILE A C 1
ATOM 825 O O . ILE A 1 101 ? 17.688 6.504 3.494 1 98.69 101 ILE A O 1
ATOM 829 N N . SER A 1 102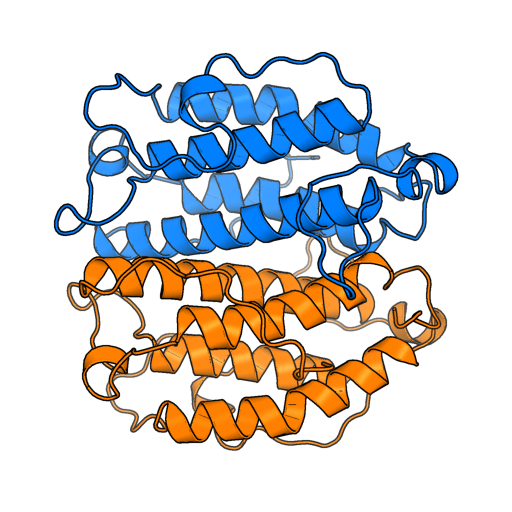 ? 17.438 4.34 3.984 1 98.69 102 SER A N 1
ATOM 830 C CA . SER A 1 102 ? 16.172 4.492 4.711 1 98.69 102 SER A CA 1
ATOM 831 C C . SER A 1 102 ? 16.328 5.438 5.895 1 98.69 102 SER A C 1
ATOM 833 O O . SER A 1 102 ? 15.5 6.32 6.105 1 98.69 102 SER A O 1
ATOM 835 N N . PRO A 1 103 ? 17.406 5.34 6.715 1 98.5 103 PRO A N 1
ATOM 836 C CA . PRO A 1 103 ? 17.516 6.277 7.832 1 98.5 103 PRO A CA 1
ATOM 837 C C . PRO A 1 103 ? 17.734 7.719 7.375 1 98.5 103 PRO A C 1
ATOM 839 O O . PRO A 1 103 ? 17.281 8.656 8.039 1 98.5 103 PRO A O 1
ATOM 842 N N . LEU A 1 104 ? 18.375 7.895 6.211 1 98.69 104 LEU A N 1
ATOM 843 C CA . LEU A 1 104 ? 18.578 9.234 5.684 1 98.69 104 LEU A CA 1
ATOM 844 C C . LEU A 1 104 ? 17.266 9.867 5.266 1 98.69 104 LEU A C 1
ATOM 846 O O . LEU A 1 104 ? 17 11.031 5.586 1 98.69 104 LEU A O 1
ATOM 850 N N . VAL A 1 105 ? 16.469 9.125 4.598 1 98.75 105 VAL A N 1
ATOM 851 C CA . VAL A 1 105 ? 15.156 9.609 4.156 1 98.75 105 VAL A CA 1
ATOM 852 C C . VAL A 1 105 ? 14.281 9.914 5.367 1 98.75 105 VAL A C 1
ATOM 854 O O . VAL A 1 105 ? 13.578 10.93 5.398 1 98.75 105 VAL A O 1
ATOM 857 N N . TYR A 1 106 ? 14.336 9.016 6.34 1 98.56 106 TYR A N 1
ATOM 858 C CA . TYR A 1 106 ? 13.562 9.188 7.562 1 98.56 106 TYR A CA 1
ATOM 859 C C . TYR A 1 106 ? 13.859 10.531 8.219 1 98.56 106 TYR A C 1
ATOM 861 O O . TYR A 1 106 ? 12.945 11.266 8.578 1 98.56 106 TYR A O 1
ATOM 869 N N . GLN A 1 107 ? 15.094 10.867 8.312 1 98.31 107 GLN A N 1
ATOM 870 C CA . GLN A 1 107 ? 15.508 12.125 8.93 1 98.31 107 GLN A CA 1
ATOM 871 C C . GLN A 1 107 ? 15.008 13.32 8.125 1 98.31 107 GLN A C 1
ATOM 873 O O . GLN A 1 107 ? 14.547 14.312 8.695 1 98.31 107 GLN A O 1
ATOM 878 N N . LYS A 1 108 ? 15.094 13.188 6.805 1 98.62 108 LYS A N 1
ATOM 879 C CA . LYS A 1 108 ? 14.609 14.273 5.953 1 98.62 108 LYS A CA 1
ATOM 880 C C . LYS A 1 108 ? 13.102 14.469 6.109 1 98.62 108 LYS A C 1
ATOM 882 O O . LYS A 1 108 ? 12.617 15.602 6.09 1 98.62 108 LYS A O 1
ATOM 887 N N . LEU A 1 109 ? 12.367 13.414 6.242 1 98.5 109 LEU A N 1
ATOM 888 C CA . LEU A 1 109 ? 10.922 13.484 6.422 1 98.5 109 LEU A CA 1
ATOM 889 C C . LEU A 1 109 ? 10.57 14.203 7.715 1 98.5 109 LEU A C 1
ATOM 891 O O . LEU A 1 109 ? 9.586 14.945 7.77 1 98.5 109 LEU A O 1
ATOM 895 N N . LEU A 1 110 ? 11.359 13.984 8.758 1 98.19 110 LEU A N 1
ATOM 896 C CA . LEU A 1 110 ? 11.094 14.602 10.047 1 98.19 110 LEU A CA 1
ATOM 897 C C . LEU A 1 110 ? 11.328 16.109 9.984 1 98.19 110 LEU A C 1
ATOM 899 O O . LEU A 1 110 ? 10.68 16.875 10.703 1 98.19 110 LEU A O 1
ATOM 903 N N . GLU A 1 111 ? 12.141 16.5 9.055 1 98.25 111 GLU A N 1
ATOM 904 C CA . GLU A 1 111 ? 12.625 17.875 9.109 1 98.25 111 GLU A CA 1
ATOM 905 C C . GLU A 1 111 ? 11.961 18.75 8.047 1 98.25 111 GLU A C 1
ATOM 907 O O . GLU A 1 111 ? 12 19.969 8.125 1 98.25 111 GLU A O 1
ATOM 912 N N . VAL A 1 112 ? 11.398 18.203 7.039 1 98.25 112 VAL A N 1
ATOM 913 C CA . VAL A 1 112 ? 10.891 18.938 5.883 1 98.25 112 VAL A CA 1
ATOM 914 C C . VAL A 1 112 ? 9.75 19.844 6.312 1 98.25 112 VAL A C 1
ATOM 916 O O . VAL A 1 112 ? 8.93 19.484 7.156 1 98.25 112 VAL A O 1
ATOM 919 N N . SER A 1 113 ? 9.648 21.078 5.742 1 97.94 113 SER A N 1
ATOM 920 C CA . SER A 1 113 ? 8.656 22.078 6.098 1 97.94 113 SER A CA 1
ATOM 921 C C . SER A 1 113 ? 7.41 21.969 5.227 1 97.94 113 SER A C 1
ATOM 923 O O . SER A 1 113 ? 7.445 21.344 4.16 1 97.94 113 SER A O 1
ATOM 925 N N . ASP A 1 114 ? 6.328 22.625 5.652 1 97.31 114 ASP A N 1
ATOM 926 C CA . ASP A 1 114 ? 5.109 22.703 4.855 1 97.31 114 ASP A CA 1
ATOM 927 C C . ASP A 1 114 ? 5.383 23.328 3.494 1 97.31 114 ASP A C 1
ATOM 929 O O . ASP A 1 114 ? 4.867 22.875 2.473 1 97.31 114 ASP A O 1
ATOM 933 N N . ASP A 1 115 ? 6.207 24.422 3.555 1 97.88 115 ASP A N 1
ATOM 934 C CA . ASP A 1 115 ? 6.508 25.141 2.318 1 97.88 115 ASP A CA 1
ATOM 935 C C . ASP A 1 115 ? 7.176 24.219 1.301 1 97.88 115 ASP A C 1
ATOM 937 O O . ASP A 1 115 ? 6.852 24.25 0.112 1 97.88 115 ASP A O 1
ATOM 941 N N . GLU A 1 116 ? 8.086 23.406 1.746 1 98.06 116 GLU A N 1
ATOM 942 C CA . GLU A 1 116 ? 8.758 22.453 0.865 1 98.06 116 GLU A CA 1
ATOM 943 C C . GLU A 1 116 ? 7.793 21.391 0.363 1 98.06 116 GLU A C 1
ATOM 945 O O . GLU A 1 116 ? 7.828 21.016 -0.81 1 98.06 116 GLU A O 1
ATOM 950 N N . LEU A 1 117 ? 6.957 20.922 1.192 1 98.12 117 LEU A N 1
ATOM 951 C CA . LEU A 1 117 ? 5.992 19.891 0.849 1 98.12 117 LEU A CA 1
ATOM 952 C C . LEU A 1 117 ? 4.992 20.391 -0.188 1 98.12 117 LEU A C 1
ATOM 954 O O . LEU A 1 117 ? 4.504 19.609 -1.014 1 98.12 117 LEU A O 1
ATOM 958 N N . ASP A 1 118 ? 4.746 21.656 -0.147 1 97.19 118 ASP A N 1
ATOM 959 C CA . ASP A 1 118 ? 3.721 22.234 -1.01 1 97.19 118 ASP A CA 1
ATOM 960 C C . ASP A 1 118 ? 4.297 22.609 -2.371 1 97.19 118 ASP A C 1
ATOM 962 O O . ASP A 1 118 ? 3.557 22.969 -3.289 1 97.19 118 ASP A O 1
ATOM 966 N N . LYS A 1 119 ? 5.602 22.5 -2.51 1 97.81 119 LYS A N 1
ATOM 967 C CA . LYS A 1 119 ? 6.223 22.828 -3.787 1 97.81 119 LYS A CA 1
ATOM 968 C C . LYS A 1 119 ? 5.699 21.938 -4.906 1 97.81 119 LYS A C 1
ATOM 970 O O . LYS A 1 119 ? 5.492 20.75 -4.707 1 97.81 119 LYS A O 1
ATOM 975 N N . ALA A 1 120 ? 5.609 22.609 -6.055 1 96.69 120 ALA A N 1
ATOM 976 C CA . ALA A 1 120 ? 5.199 21.875 -7.242 1 96.69 120 ALA A CA 1
ATOM 977 C C . ALA A 1 120 ? 6.25 20.844 -7.641 1 96.69 120 ALA A C 1
ATOM 979 O O . ALA A 1 120 ? 7.449 21.109 -7.574 1 96.69 120 ALA A O 1
ATOM 980 N N . PHE A 1 121 ? 5.832 19.703 -7.965 1 96.56 121 PHE A N 1
ATOM 981 C CA . PHE A 1 121 ? 6.641 18.625 -8.516 1 96.56 121 PHE A CA 1
ATOM 982 C C . PHE A 1 121 ? 5.914 17.922 -9.656 1 96.56 121 PHE A C 1
ATOM 984 O O . PHE A 1 121 ? 5.227 16.922 -9.445 1 96.56 121 PHE A O 1
ATOM 991 N N . PRO A 1 122 ? 6.129 18.344 -10.891 1 93.88 122 PRO A N 1
ATOM 992 C CA . PRO A 1 122 ? 5.387 17.797 -12.031 1 93.88 122 PRO A CA 1
ATOM 993 C C . PRO A 1 122 ? 5.734 16.344 -12.32 1 93.88 122 PRO A C 1
ATOM 995 O O . PRO A 1 122 ? 6.91 16.016 -12.508 1 93.88 122 PRO A O 1
ATOM 998 N N . MET A 1 123 ? 4.754 15.539 -12.297 1 89.19 123 MET A N 1
ATOM 999 C CA . MET A 1 123 ? 4.91 14.109 -12.562 1 89.19 123 MET A CA 1
ATOM 1000 C C . MET A 1 123 ? 4.262 13.734 -13.891 1 89.19 123 MET A C 1
ATOM 1002 O O . MET A 1 123 ? 4.406 12.602 -14.352 1 89.19 123 MET A O 1
ATOM 1006 N N . GLY A 1 124 ? 3.506 14.633 -14.383 1 89.06 124 GLY A N 1
ATOM 1007 C CA . GLY A 1 124 ? 2.891 14.414 -15.68 1 89.06 124 GLY A CA 1
ATOM 1008 C C . GLY A 1 124 ? 1.686 13.492 -15.625 1 89.06 124 GLY A C 1
ATOM 1009 O O . GLY A 1 124 ? 1.286 12.922 -16.641 1 89.06 124 GLY A O 1
ATOM 1010 N N . MET A 1 125 ? 1.102 13.266 -14.484 1 85.75 125 MET A N 1
ATOM 1011 C CA . MET A 1 125 ? -0.071 12.406 -14.359 1 85.75 125 MET A CA 1
ATOM 1012 C C . MET A 1 125 ? -1.318 13.102 -14.891 1 85.75 125 MET A C 1
ATOM 1014 O O . MET A 1 125 ? -2.178 12.469 -15.5 1 85.75 125 MET A O 1
ATOM 1018 N N . ASN A 1 126 ? -1.45 14.414 -14.617 1 86.94 126 ASN A N 1
ATOM 1019 C CA . ASN A 1 126 ? -2.555 15.258 -15.07 1 86.94 126 ASN A CA 1
ATOM 1020 C C . ASN A 1 126 ? -3.896 14.742 -14.555 1 86.94 126 ASN A C 1
ATOM 1022 O O . ASN A 1 126 ? -4.855 14.625 -15.32 1 86.94 126 ASN A O 1
ATOM 1026 N N . ILE A 1 127 ? -3.928 14.289 -13.312 1 90.62 127 ILE A N 1
ATOM 1027 C CA . ILE A 1 127 ? -5.133 13.82 -12.641 1 90.62 127 ILE A CA 1
ATOM 1028 C C . ILE A 1 127 ? -5.652 14.914 -11.703 1 90.62 127 ILE A C 1
ATOM 1030 O O . ILE A 1 127 ? -4.914 15.414 -10.852 1 90.62 127 ILE A O 1
ATOM 1034 N N . GLU A 1 128 ? -6.895 15.266 -11.828 1 89.38 128 GLU A N 1
ATOM 1035 C CA . GLU A 1 128 ? -7.488 16.422 -11.164 1 89.38 128 GLU A CA 1
ATOM 1036 C C . GLU A 1 128 ? -7.43 16.266 -9.641 1 89.38 128 GLU A C 1
ATOM 1038 O O . GLU A 1 128 ? -7.172 17.234 -8.93 1 89.38 128 GLU A O 1
ATOM 1043 N N . PHE A 1 129 ? -7.609 15.055 -9.133 1 92.12 129 PHE A N 1
ATOM 1044 C CA . PHE A 1 129 ? -7.723 14.883 -7.691 1 92.12 129 PHE A CA 1
ATOM 1045 C C . PHE A 1 129 ? -6.359 14.602 -7.074 1 92.12 129 PHE A C 1
ATOM 1047 O O . PHE A 1 129 ? -6.254 14.383 -5.863 1 92.12 129 PHE A O 1
ATOM 1054 N N . PHE A 1 130 ? -5.387 14.602 -7.859 1 92.94 130 PHE A N 1
ATOM 1055 C CA . PHE A 1 130 ? -4.039 14.328 -7.375 1 92.94 130 PHE A CA 1
ATOM 1056 C C . PHE A 1 130 ? -3.113 15.5 -7.66 1 92.94 130 PHE A C 1
ATOM 1058 O O . PHE A 1 130 ? -2.484 15.562 -8.719 1 92.94 130 PHE A O 1
ATOM 1065 N N . PRO A 1 131 ? -2.994 16.484 -6.695 1 94.19 131 PRO A N 1
ATOM 1066 C CA . PRO A 1 131 ? -2.043 17.578 -6.898 1 94.19 131 PRO A CA 1
ATOM 1067 C C . PRO A 1 131 ? -0.6 17.094 -7.016 1 94.19 131 PRO A C 1
ATOM 1069 O O . PRO A 1 131 ? -0.165 16.234 -6.234 1 94.19 131 PRO A O 1
ATOM 1072 N N . GLU A 1 132 ? 0.052 17.656 -7.953 1 96.19 132 GLU A N 1
ATOM 1073 C CA . GLU A 1 132 ? 1.434 17.234 -8.18 1 96.19 132 GLU A CA 1
ATOM 1074 C C . GLU A 1 132 ? 2.402 18.078 -7.355 1 96.19 132 GLU A C 1
ATOM 1076 O O . GLU A 1 132 ? 3.018 19.016 -7.875 1 96.19 132 GLU A O 1
ATOM 1081 N N . THR A 1 133 ? 2.539 17.75 -6.098 1 97.44 133 THR A N 1
ATOM 1082 C CA . THR A 1 133 ? 3.412 18.406 -5.133 1 97.44 133 THR A CA 1
ATOM 1083 C C . THR A 1 133 ? 4.414 17.422 -4.543 1 97.44 133 THR A C 1
ATOM 1085 O O . THR A 1 133 ? 4.277 16.203 -4.73 1 97.44 133 THR A O 1
ATOM 1088 N N . VAL A 1 134 ? 5.383 17.922 -3.855 1 98.25 134 VAL A N 1
ATOM 1089 C CA . VAL A 1 134 ? 6.344 17.078 -3.143 1 98.25 134 VAL A CA 1
ATOM 1090 C C . VAL A 1 134 ? 5.609 16.172 -2.162 1 98.25 134 VAL A C 1
ATOM 1092 O O . VAL A 1 134 ? 5.902 14.977 -2.074 1 98.25 134 VAL A O 1
ATOM 1095 N N . LEU A 1 135 ? 4.613 16.719 -1.519 1 98.12 135 LEU A N 1
ATOM 1096 C CA . LEU A 1 135 ? 3.846 15.953 -0.54 1 98.12 135 LEU A CA 1
ATOM 1097 C C . LEU A 1 135 ? 3.182 14.75 -1.191 1 98.12 135 LEU A C 1
ATOM 1099 O O . LEU A 1 135 ? 3.32 13.625 -0.708 1 98.12 135 LEU A O 1
ATOM 1103 N N . ASN A 1 136 ? 2.527 14.977 -2.24 1 97.12 136 ASN A N 1
ATOM 1104 C CA . ASN A 1 136 ? 1.769 13.891 -2.854 1 97.12 136 ASN A CA 1
ATOM 1105 C C . ASN A 1 136 ? 2.686 12.883 -3.547 1 97.12 136 ASN A C 1
ATOM 1107 O O . ASN A 1 136 ? 2.342 11.711 -3.672 1 97.12 136 ASN A O 1
ATOM 1111 N N . PHE A 1 137 ? 3.842 13.375 -3.926 1 97.5 137 PHE A N 1
ATOM 1112 C CA . PHE A 1 137 ? 4.832 12.422 -4.422 1 97.5 137 PHE A CA 1
ATOM 1113 C C . PHE A 1 137 ? 5.27 11.477 -3.312 1 97.5 137 PHE A C 1
ATOM 1115 O O . PHE A 1 137 ? 5.387 10.273 -3.529 1 97.5 137 PHE A O 1
ATOM 1122 N N . ILE A 1 138 ? 5.496 12.023 -2.176 1 98.19 138 ILE A N 1
ATOM 1123 C CA . ILE A 1 138 ? 5.844 11.195 -1.023 1 98.19 138 ILE A CA 1
ATOM 1124 C C . ILE A 1 138 ? 4.727 10.188 -0.758 1 98.19 138 ILE A C 1
ATOM 1126 O O . ILE A 1 138 ? 4.988 9.008 -0.532 1 98.19 138 ILE A O 1
ATOM 1130 N N . GLY A 1 139 ? 3.525 10.664 -0.796 1 97.25 139 GLY A N 1
ATOM 1131 C CA . GLY A 1 139 ? 2.391 9.766 -0.626 1 97.25 139 GLY A CA 1
ATOM 1132 C C . GLY A 1 139 ? 2.357 8.641 -1.644 1 97.25 139 GLY A C 1
ATOM 1133 O O . GLY A 1 139 ? 2.062 7.496 -1.3 1 97.25 139 GLY A O 1
ATOM 1134 N N . MET A 1 140 ? 2.652 8.953 -2.842 1 96.19 140 MET A N 1
ATOM 1135 C CA . MET A 1 140 ? 2.695 7.953 -3.906 1 96.19 140 MET A CA 1
ATOM 1136 C C . MET A 1 140 ? 3.764 6.902 -3.623 1 96.19 140 MET A C 1
ATOM 1138 O O . MET A 1 140 ? 3.525 5.707 -3.803 1 96.19 140 MET A O 1
ATOM 1142 N N . CYS A 1 141 ? 4.91 7.375 -3.209 1 97 141 CYS A N 1
ATOM 1143 C CA . CYS A 1 141 ? 5.992 6.453 -2.879 1 97 141 CYS A CA 1
ATOM 1144 C C . CYS A 1 141 ? 5.582 5.508 -1.758 1 97 141 CYS A C 1
ATOM 1146 O O . CYS A 1 141 ? 5.812 4.297 -1.845 1 97 141 CYS A O 1
ATOM 1148 N N . ILE A 1 142 ? 4.906 6.051 -0.756 1 97.94 142 ILE A N 1
ATOM 1149 C CA . ILE A 1 142 ? 4.461 5.266 0.389 1 97.94 142 ILE A CA 1
ATOM 1150 C C . ILE A 1 142 ? 3.443 4.219 -0.066 1 97.94 142 ILE A C 1
ATOM 1152 O O . ILE A 1 142 ? 3.537 3.049 0.309 1 97.94 142 ILE A O 1
ATOM 1156 N N . GLY A 1 143 ? 2.52 4.629 -0.857 1 97.69 143 GLY A N 1
ATOM 1157 C CA . GLY A 1 143 ? 1.536 3.695 -1.387 1 97.69 143 GLY A CA 1
ATOM 1158 C C . GLY A 1 143 ? 2.152 2.59 -2.223 1 97.69 143 GLY A C 1
ATOM 1159 O O . GLY A 1 143 ? 1.748 1.431 -2.123 1 97.69 143 GLY A O 1
ATOM 1160 N N . ARG A 1 144 ? 3.115 2.961 -3.039 1 96.94 144 ARG A N 1
ATOM 1161 C CA . ARG A 1 144 ? 3.785 1.979 -3.887 1 96.94 144 ARG A CA 1
ATOM 1162 C C . ARG A 1 144 ? 4.52 0.939 -3.047 1 96.94 144 ARG A C 1
ATOM 1164 O O . ARG A 1 144 ? 4.562 -0.239 -3.406 1 96.94 144 ARG A O 1
ATOM 1171 N N . GLU A 1 145 ? 5.113 1.388 -1.967 1 98 145 GLU A N 1
ATOM 1172 C CA . GLU A 1 145 ? 5.797 0.464 -1.064 1 98 145 GLU A CA 1
ATOM 1173 C C . GLU A 1 145 ? 4.836 -0.595 -0.53 1 98 145 GLU A C 1
ATOM 1175 O O . GLU A 1 145 ? 5.164 -1.783 -0.506 1 98 145 GLU A O 1
ATOM 1180 N N . ASP A 1 146 ? 3.652 -0.166 -0.131 1 98.38 146 ASP A N 1
ATOM 1181 C CA . ASP A 1 146 ? 2.643 -1.107 0.342 1 98.38 146 ASP A CA 1
ATOM 1182 C C . ASP A 1 146 ? 2.219 -2.064 -0.771 1 98.38 146 ASP A C 1
ATOM 1184 O O . ASP A 1 146 ? 2.07 -3.266 -0.54 1 98.38 146 ASP A O 1
ATOM 1188 N N . TYR A 1 147 ? 2.055 -1.52 -1.939 1 97.94 147 TYR A N 1
ATOM 1189 C CA . TYR A 1 147 ? 1.663 -2.293 -3.113 1 97.94 147 TYR A CA 1
ATOM 1190 C C . TYR A 1 147 ? 2.674 -3.395 -3.402 1 97.94 147 TYR A C 1
ATOM 1192 O O . TYR A 1 147 ? 2.301 -4.555 -3.584 1 97.94 147 TYR A O 1
ATOM 1200 N N . LEU A 1 148 ? 3.924 -3.027 -3.35 1 98.06 148 LEU A N 1
ATOM 1201 C CA . LEU A 1 148 ? 4.996 -3.975 -3.631 1 98.06 148 LEU A CA 1
ATOM 1202 C C . LEU A 1 148 ? 5.109 -5.012 -2.521 1 98.06 148 LEU A C 1
ATOM 1204 O O . LEU A 1 148 ? 5.344 -6.195 -2.791 1 98.06 148 LEU A O 1
ATOM 1208 N N . CYS A 1 149 ? 4.926 -4.609 -1.295 1 98.56 149 CYS A N 1
ATOM 1209 C CA . CYS A 1 149 ? 4.934 -5.562 -0.191 1 98.56 149 CYS A CA 1
ATOM 1210 C C . CYS A 1 149 ? 3.803 -6.57 -0.33 1 98.56 149 CYS A C 1
ATOM 1212 O O . CYS A 1 149 ? 3.973 -7.75 -0.008 1 98.56 149 CYS A O 1
ATOM 1214 N N . GLY A 1 150 ? 2.672 -6.086 -0.773 1 98.5 150 GLY A N 1
ATOM 1215 C CA . GLY A 1 150 ? 1.579 -7.004 -1.054 1 98.5 150 GLY A CA 1
ATOM 1216 C C . GLY A 1 150 ? 1.94 -8.07 -2.074 1 98.5 150 GLY A C 1
ATOM 1217 O O . GLY A 1 150 ? 1.625 -9.242 -1.89 1 98.5 150 GLY A O 1
ATOM 1218 N N . GLN A 1 151 ? 2.602 -7.652 -3.123 1 98.5 151 GLN A N 1
ATOM 1219 C CA . GLN A 1 151 ? 3.02 -8.594 -4.152 1 98.5 151 GLN A CA 1
ATOM 1220 C C . GLN A 1 151 ? 4.012 -9.617 -3.592 1 98.5 151 GLN A C 1
ATOM 1222 O O . GLN A 1 151 ? 3.857 -10.82 -3.801 1 98.5 151 GLN A O 1
ATOM 1227 N N . ILE A 1 152 ? 4.965 -9.109 -2.865 1 98.75 152 ILE A N 1
ATOM 1228 C CA . ILE A 1 152 ? 5.984 -9.992 -2.305 1 98.75 152 ILE A CA 1
ATOM 1229 C C . ILE A 1 152 ? 5.344 -10.953 -1.304 1 98.75 152 ILE A C 1
ATOM 1231 O O . ILE A 1 152 ? 5.691 -12.133 -1.26 1 98.75 152 ILE A O 1
ATOM 1235 N N . GLY A 1 153 ? 4.441 -10.398 -0.487 1 98.25 153 GLY A N 1
ATOM 1236 C CA . GLY A 1 153 ? 3.73 -11.25 0.451 1 98.25 153 GLY A CA 1
ATOM 1237 C C . GLY A 1 153 ? 3.018 -12.414 -0.221 1 98.25 153 GLY A C 1
ATOM 1238 O O . GLY A 1 153 ? 3.027 -13.531 0.29 1 98.25 153 GLY A O 1
ATOM 1239 N N . LEU A 1 154 ? 2.416 -12.125 -1.338 1 98.25 154 LEU A N 1
ATOM 1240 C CA . LEU A 1 154 ? 1.723 -13.172 -2.078 1 98.25 154 LEU A CA 1
ATOM 1241 C C . LEU A 1 154 ? 2.715 -14.18 -2.66 1 98.25 154 LEU A C 1
ATOM 1243 O O . LEU A 1 154 ? 2.479 -15.383 -2.617 1 98.25 154 LEU A O 1
ATOM 1247 N N . MET A 1 155 ? 3.822 -13.711 -3.189 1 98.44 155 MET A N 1
ATOM 1248 C CA . MET A 1 155 ? 4.863 -14.578 -3.734 1 98.44 155 MET A CA 1
ATOM 1249 C C . MET A 1 155 ? 5.406 -15.516 -2.662 1 98.44 155 MET A C 1
ATOM 1251 O O . MET A 1 155 ? 5.676 -16.688 -2.936 1 98.44 155 MET A O 1
ATOM 1255 N N . ARG A 1 156 ? 5.578 -14.984 -1.461 1 97.94 156 ARG A N 1
ATOM 1256 C CA . ARG A 1 156 ? 6.023 -15.805 -0.339 1 97.94 156 ARG A CA 1
ATOM 1257 C C . ARG A 1 156 ? 5.145 -17.031 -0.173 1 97.94 156 ARG A C 1
ATOM 1259 O O . ARG A 1 156 ? 5.645 -18.156 -0.071 1 97.94 156 ARG A O 1
ATOM 1266 N N . ARG A 1 157 ? 3.869 -16.812 -0.276 1 97.19 157 ARG A N 1
ATOM 1267 C CA . ARG A 1 157 ? 2.92 -17.906 -0.099 1 97.19 157 ARG A CA 1
ATOM 1268 C C . ARG A 1 157 ? 2.977 -18.875 -1.272 1 97.19 157 ARG A C 1
ATOM 1270 O O . ARG A 1 157 ? 2.945 -20.094 -1.081 1 97.19 157 ARG A O 1
ATOM 1277 N N . ILE A 1 158 ? 3.068 -18.344 -2.414 1 98.06 158 ILE A N 1
ATOM 1278 C CA . ILE A 1 158 ? 3.098 -19.156 -3.619 1 98.06 158 ILE A CA 1
ATOM 1279 C C . ILE A 1 158 ? 4.309 -20.094 -3.578 1 98.06 158 ILE A C 1
ATOM 1281 O O . ILE A 1 158 ? 4.215 -21.266 -3.951 1 98.06 158 ILE A O 1
ATOM 1285 N N . PHE A 1 159 ? 5.418 -19.625 -3.082 1 98.12 159 PHE A N 1
ATOM 1286 C CA . PHE A 1 159 ? 6.664 -20.391 -3.084 1 98.12 159 PHE A CA 1
ATOM 1287 C C . PHE A 1 159 ? 6.746 -21.297 -1.859 1 98.12 159 PHE A C 1
ATOM 1289 O O . PHE A 1 159 ? 7.754 -21.984 -1.653 1 98.12 159 PHE A O 1
ATOM 1296 N N . GLY A 1 160 ? 5.789 -21.266 -0.987 1 97.69 160 GLY A N 1
ATOM 1297 C CA . GLY A 1 160 ? 5.688 -22.219 0.1 1 97.69 160 GLY A CA 1
ATOM 1298 C C . GLY A 1 160 ? 6.238 -21.703 1.413 1 97.69 160 GLY A C 1
ATOM 1299 O O . GLY A 1 160 ? 6.363 -22.453 2.383 1 97.69 160 GLY A O 1
ATOM 1300 N N . TYR A 1 161 ? 6.598 -20.453 1.435 1 97.81 161 TYR A N 1
ATOM 1301 C CA . TYR A 1 161 ? 7.016 -19.844 2.689 1 97.81 161 TYR A CA 1
ATOM 1302 C C . TYR A 1 161 ? 5.812 -19.5 3.559 1 97.81 161 TYR A C 1
ATOM 1304 O O . TYR A 1 161 ? 4.688 -19.406 3.062 1 97.81 161 TYR A O 1
ATOM 1312 N N . GLU A 1 162 ? 6.094 -19.359 4.867 1 95.5 162 GLU A N 1
ATOM 1313 C CA . GLU A 1 162 ? 5.043 -18.875 5.762 1 95.5 162 GLU A CA 1
ATOM 1314 C C . GLU A 1 162 ? 4.652 -17.438 5.438 1 95.5 162 GLU A C 1
ATOM 1316 O O . GLU A 1 162 ? 5.461 -16.688 4.902 1 95.5 162 GLU A O 1
ATOM 1321 N N . GLY A 1 163 ? 3.369 -17.141 5.758 1 93.06 163 GLY A N 1
ATOM 1322 C CA . GLY A 1 163 ? 2.977 -15.742 5.629 1 93.06 163 GLY A CA 1
ATOM 1323 C C . GLY A 1 163 ? 3.826 -14.805 6.465 1 93.06 163 GLY A C 1
ATOM 1324 O O . GLY A 1 163 ? 4.52 -15.242 7.387 1 93.06 163 GLY A O 1
ATOM 1325 N N . MET A 1 164 ? 3.816 -13.594 6.055 1 91.44 164 MET A N 1
ATOM 1326 C CA . MET A 1 164 ? 4.578 -12.586 6.781 1 91.44 164 MET A CA 1
ATOM 1327 C C . MET A 1 164 ? 4.238 -12.609 8.266 1 91.44 164 MET A C 1
ATOM 1329 O O . MET A 1 164 ? 3.062 -12.602 8.641 1 91.44 164 MET A O 1
ATOM 1333 N N . LYS A 1 165 ? 5.301 -12.641 9.062 1 90.5 165 LYS A N 1
ATOM 1334 C CA . LYS A 1 165 ? 5.145 -12.547 10.516 1 90.5 165 LYS A CA 1
ATOM 1335 C C . LYS A 1 165 ? 5.434 -11.141 11.016 1 90.5 165 LYS A C 1
ATOM 1337 O O . LYS A 1 165 ? 6.363 -10.484 10.531 1 90.5 165 LYS A O 1
ATOM 1342 N N . TYR A 1 166 ? 4.676 -10.68 11.836 1 87.69 166 TYR A N 1
ATOM 1343 C CA . TYR A 1 166 ? 4.844 -9.32 12.328 1 87.69 166 TYR A CA 1
ATOM 1344 C C . TYR A 1 166 ? 5.711 -9.289 13.578 1 87.69 166 TYR A C 1
ATOM 1346 O O . TYR A 1 166 ? 5.281 -8.805 14.625 1 87.69 166 TYR A O 1
ATOM 1354 N N . ASP A 1 167 ? 6.852 -9.789 13.43 1 90 167 ASP A N 1
ATOM 1355 C CA . ASP A 1 167 ? 7.891 -9.742 14.453 1 90 167 ASP A CA 1
ATOM 1356 C C . ASP A 1 167 ? 8.734 -8.477 14.328 1 90 167 ASP A C 1
ATOM 1358 O O . ASP A 1 167 ? 9.828 -8.5 13.766 1 90 167 ASP A O 1
ATOM 1362 N N . PHE A 1 168 ? 8.312 -7.477 14.938 1 92.19 168 PHE A N 1
ATOM 1363 C CA . PHE A 1 168 ? 8.906 -6.156 14.781 1 92.19 168 PHE A CA 1
ATOM 1364 C C . PHE A 1 168 ? 10.297 -6.102 15.414 1 92.19 168 PHE A C 1
ATOM 1366 O O . PHE A 1 168 ? 10.508 -6.641 16.5 1 92.19 168 PHE A O 1
ATOM 1373 N N . ASP A 1 169 ? 11.203 -5.551 14.703 1 94 169 ASP A N 1
ATOM 1374 C CA . ASP A 1 169 ? 12.547 -5.285 15.203 1 94 169 ASP A CA 1
ATOM 1375 C C . ASP A 1 169 ? 12.594 -3.984 16 1 94 169 ASP A C 1
ATOM 1377 O O . ASP A 1 169 ? 12.586 -2.896 15.414 1 94 169 ASP A O 1
ATOM 1381 N N . LYS A 1 170 ? 12.82 -4.012 17.281 1 91.56 170 LYS A N 1
ATOM 1382 C CA . LYS A 1 170 ? 12.773 -2.852 18.172 1 91.56 170 LYS A CA 1
ATOM 1383 C C . LYS A 1 170 ? 14.023 -1.986 18 1 91.56 170 LYS A C 1
ATOM 1385 O O . LYS A 1 170 ? 14.047 -0.833 18.438 1 91.56 170 LYS A O 1
ATOM 1390 N N . ASP A 1 171 ? 14.969 -2.566 17.359 1 93.75 171 ASP A N 1
ATOM 1391 C CA . ASP A 1 171 ? 16.219 -1.833 17.203 1 93.75 171 ASP A CA 1
ATOM 1392 C C . ASP A 1 171 ? 16.234 -1.05 15.883 1 93.75 171 ASP A C 1
ATOM 1394 O O . ASP A 1 171 ? 17.125 -0.22 15.664 1 93.75 171 ASP A O 1
ATOM 1398 N N . LEU A 1 172 ? 15.297 -1.346 14.992 1 95.19 172 LEU A N 1
ATOM 1399 C CA . LEU A 1 172 ? 15.18 -0.581 13.758 1 95.19 172 LEU A CA 1
ATOM 1400 C C . LEU A 1 172 ? 14.492 0.753 14.008 1 95.19 172 LEU A C 1
ATOM 1402 O O . LEU A 1 172 ? 13.281 0.792 14.258 1 95.19 172 LEU A O 1
ATOM 1406 N N . LYS A 1 173 ? 15.195 1.9 13.898 1 93.56 173 LYS A N 1
ATOM 1407 C CA . LYS A 1 173 ? 14.695 3.182 14.383 1 93.56 173 LYS A CA 1
ATOM 1408 C C . LYS A 1 173 ? 14.312 4.102 13.227 1 93.56 173 LYS A C 1
ATOM 1410 O O . LYS A 1 173 ? 14.164 5.312 13.414 1 93.56 173 LYS A O 1
ATOM 1415 N N . TYR A 1 174 ? 14.234 3.418 12.039 1 94 174 TYR A N 1
ATOM 1416 C CA . TYR A 1 174 ? 13.82 4.184 10.867 1 94 174 TYR A CA 1
ATOM 1417 C C . TYR A 1 174 ? 12.734 3.447 10.094 1 94 174 TYR A C 1
ATOM 1419 O O . TYR A 1 174 ? 12.539 2.242 10.273 1 94 174 TYR A O 1
ATOM 1427 N N . MET B 1 1 ? -10.164 20.156 -6.395 1 76.12 1 MET B N 1
ATOM 1428 C CA . MET B 1 1 ? -9.594 19.312 -5.352 1 76.12 1 MET B CA 1
ATOM 1429 C C . MET B 1 1 ? -10.281 19.562 -4.012 1 76.12 1 MET B C 1
ATOM 1431 O O . MET B 1 1 ? -10.531 20.703 -3.645 1 76.12 1 MET B O 1
ATOM 1435 N N . ASP B 1 2 ? -10.672 18.484 -3.486 1 89.12 2 A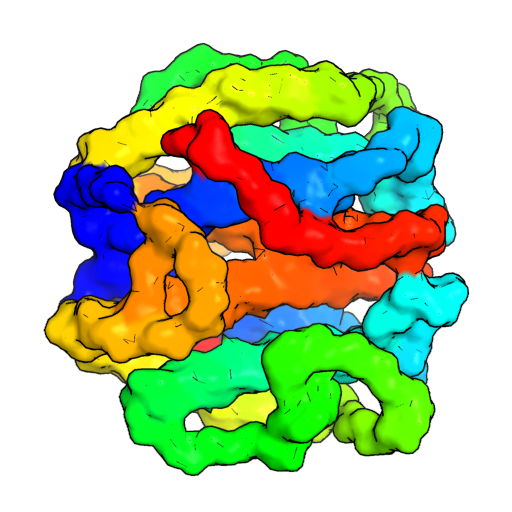SP B N 1
ATOM 1436 C CA . ASP B 1 2 ? -11.297 18.641 -2.176 1 89.12 2 ASP B CA 1
ATOM 1437 C C . ASP B 1 2 ? -10.25 18.891 -1.096 1 89.12 2 ASP B C 1
ATOM 1439 O O . ASP B 1 2 ? -9.133 18.359 -1.157 1 89.12 2 ASP B O 1
ATOM 1443 N N . THR B 1 3 ? -10.547 19.828 -0.303 1 91.31 3 THR B N 1
ATOM 1444 C CA . THR B 1 3 ? -9.648 20.172 0.794 1 91.31 3 THR B CA 1
ATOM 1445 C C . THR B 1 3 ? -10.211 19.672 2.125 1 91.31 3 THR B C 1
ATOM 1447 O O . THR B 1 3 ? -11.273 20.125 2.561 1 91.31 3 THR B O 1
ATOM 1450 N N . PRO B 1 4 ? -9.438 18.781 2.771 1 96.19 4 PRO B N 1
ATOM 1451 C CA . PRO B 1 4 ? -9.914 18.328 4.082 1 96.19 4 PRO B CA 1
ATOM 1452 C C . PRO B 1 4 ? -9.797 19.422 5.148 1 96.19 4 PRO B C 1
ATOM 1454 O O . PRO B 1 4 ? -8.961 20.328 5.035 1 96.19 4 PRO B O 1
ATOM 1457 N N . LYS B 1 5 ? -10.648 19.297 6.145 1 96.75 5 LYS B N 1
ATOM 1458 C CA . LYS B 1 5 ? -10.609 20.203 7.285 1 96.75 5 LYS B CA 1
ATOM 1459 C C . LYS B 1 5 ? -9.273 20.125 8.016 1 96.75 5 LYS B C 1
ATOM 1461 O O . LYS B 1 5 ? -8.711 21.141 8.43 1 96.75 5 LYS B O 1
ATOM 1466 N N . SER B 1 6 ? -8.742 18.938 8.203 1 96.56 6 SER B N 1
ATOM 1467 C CA . SER B 1 6 ? -7.477 18.719 8.891 1 96.56 6 SER B CA 1
ATOM 1468 C C . SER B 1 6 ? -6.32 18.594 7.898 1 96.56 6 SER B C 1
ATOM 1470 O O . SER B 1 6 ? -6.367 17.781 6.973 1 96.56 6 SER B O 1
ATOM 1472 N N . LYS B 1 7 ? -5.234 19.25 8.133 1 94.56 7 LYS B N 1
ATOM 1473 C CA . LYS B 1 7 ? -4.051 19.172 7.285 1 94.56 7 LYS B CA 1
ATOM 1474 C C . LYS B 1 7 ? -3.402 17.797 7.383 1 94.56 7 LYS B C 1
ATOM 1476 O O . LYS B 1 7 ? -2.637 17.391 6.5 1 94.56 7 LYS B O 1
ATOM 1481 N N . LYS B 1 8 ? -3.697 17.078 8.516 1 95.81 8 LYS B N 1
ATOM 1482 C CA . LYS B 1 8 ? -3.178 15.727 8.695 1 95.81 8 LYS B CA 1
ATOM 1483 C C . LYS B 1 8 ? -3.676 14.797 7.594 1 95.81 8 LYS B C 1
ATOM 1485 O O . LYS B 1 8 ? -3.102 13.727 7.371 1 95.81 8 LYS B O 1
ATOM 1490 N N . LEU B 1 9 ? -4.734 15.203 6.879 1 97.38 9 LEU B N 1
ATOM 1491 C CA . LEU B 1 9 ? -5.344 14.32 5.887 1 97.38 9 LEU B CA 1
ATOM 1492 C C . LEU B 1 9 ? -5.059 14.82 4.473 1 97.38 9 LEU B C 1
ATOM 1494 O O . LEU B 1 9 ? -5.602 14.289 3.502 1 97.38 9 LEU B O 1
ATOM 1498 N N . ASP B 1 10 ? -4.137 15.781 4.301 1 96.06 10 ASP B N 1
ATOM 1499 C CA . ASP B 1 10 ? -3.805 16.328 2.99 1 96.06 10 ASP B CA 1
ATOM 1500 C C . ASP B 1 10 ? -3.316 15.234 2.045 1 96.06 10 ASP B C 1
ATOM 1502 O O . ASP B 1 10 ? -3.582 15.281 0.843 1 96.06 10 ASP B O 1
ATOM 1506 N N . ILE B 1 11 ? -2.596 14.281 2.631 1 95.75 11 ILE B N 1
ATOM 1507 C CA . ILE B 1 11 ? -2.043 13.219 1.8 1 95.75 11 ILE B CA 1
ATOM 1508 C C . ILE B 1 11 ? -3.045 12.07 1.692 1 95.75 11 ILE B C 1
ATOM 1510 O O . ILE B 1 11 ? -2.988 11.273 0.752 1 95.75 11 ILE B O 1
ATOM 1514 N N . ILE B 1 12 ? -4.012 11.992 2.592 1 97.38 12 ILE B N 1
ATOM 1515 C CA . ILE B 1 12 ? -4.945 10.875 2.674 1 97.38 12 ILE B CA 1
ATOM 1516 C C . ILE B 1 12 ? -6.039 11.039 1.623 1 97.38 12 ILE B C 1
ATOM 1518 O O . ILE B 1 12 ? -6.488 10.055 1.03 1 97.38 12 ILE B O 1
ATOM 1522 N N . ILE B 1 13 ? -6.453 12.266 1.397 1 97.62 13 ILE B N 1
ATOM 1523 C CA . ILE B 1 13 ? -7.598 12.516 0.527 1 97.62 13 ILE B CA 1
ATOM 1524 C C . ILE B 1 13 ? -7.266 12.078 -0.898 1 97.62 13 ILE B C 1
ATOM 1526 O O . ILE B 1 13 ? -7.984 11.258 -1.485 1 97.62 13 ILE B O 1
ATOM 1530 N N . PRO B 1 14 ? -6.137 12.531 -1.454 1 96.44 14 PRO B N 1
ATOM 1531 C CA . PRO B 1 14 ? -5.812 12.023 -2.789 1 96.44 14 PRO B CA 1
ATOM 1532 C C . PRO B 1 14 ? -5.527 10.523 -2.795 1 96.44 14 PRO B C 1
ATOM 1534 O O . PRO B 1 14 ? -5.852 9.836 -3.766 1 96.44 14 PRO B O 1
ATOM 1537 N N . ALA B 1 15 ? -4.91 9.984 -1.766 1 97 15 ALA B N 1
ATOM 1538 C CA . ALA B 1 15 ? -4.652 8.555 -1.687 1 97 15 ALA B CA 1
ATOM 1539 C C . ALA B 1 15 ? -5.953 7.758 -1.712 1 97 15 ALA B C 1
ATOM 1541 O O . ALA B 1 15 ? -6.074 6.773 -2.443 1 97 15 ALA B O 1
ATOM 1542 N N . PHE B 1 16 ? -6.941 8.227 -0.897 1 98.31 16 PHE B N 1
ATOM 1543 C CA . PHE B 1 16 ? -8.234 7.551 -0.833 1 98.31 16 PHE B CA 1
ATOM 1544 C C . PHE B 1 16 ? -8.898 7.527 -2.201 1 98.31 16 PHE B C 1
ATOM 1546 O O . PHE B 1 16 ? -9.391 6.488 -2.641 1 98.31 16 PHE B O 1
ATOM 1553 N N . ARG B 1 17 ? -8.914 8.625 -2.867 1 97.12 17 ARG B N 1
ATOM 1554 C CA . ARG B 1 17 ? -9.484 8.711 -4.207 1 97.12 17 ARG B CA 1
ATOM 1555 C C . ARG B 1 17 ? -8.727 7.828 -5.188 1 97.12 17 ARG B C 1
ATOM 1557 O O . ARG B 1 17 ? -9.336 7.145 -6.016 1 97.12 17 ARG B O 1
ATOM 1564 N N . GLY B 1 18 ? -7.43 7.898 -5.09 1 96.75 18 GLY B N 1
ATOM 1565 C CA . GLY B 1 18 ? -6.613 7.027 -5.922 1 96.75 18 GLY B CA 1
ATOM 1566 C C . GLY B 1 18 ? -6.891 5.551 -5.695 1 96.75 18 GLY B C 1
ATOM 1567 O O . GLY B 1 18 ? -6.98 4.777 -6.648 1 96.75 18 GLY B O 1
ATOM 1568 N N . HIS B 1 19 ? -7.031 5.207 -4.441 1 98 19 HIS B N 1
ATOM 1569 C CA . HIS B 1 19 ? -7.297 3.814 -4.098 1 98 19 HIS B CA 1
ATOM 1570 C C . HIS B 1 19 ? -8.648 3.361 -4.633 1 98 19 HIS B C 1
ATOM 1572 O O . HIS B 1 19 ? -8.812 2.197 -5.008 1 98 19 HIS B O 1
ATOM 1578 N N . SER B 1 20 ? -9.609 4.281 -4.652 1 98.38 20 SER B N 1
ATOM 1579 C CA . SER B 1 20 ? -10.906 3.955 -5.25 1 98.38 20 SER B CA 1
ATOM 1580 C C . SER B 1 20 ? -10.766 3.643 -6.734 1 98.38 20 SER B C 1
ATOM 1582 O O . SER B 1 20 ? -11.367 2.689 -7.234 1 98.38 20 SER B O 1
ATOM 1584 N N . GLN B 1 21 ? -9.945 4.406 -7.406 1 97.75 21 GLN B N 1
ATOM 1585 C CA . GLN B 1 21 ? -9.664 4.137 -8.812 1 97.75 21 GLN B CA 1
ATOM 1586 C C . GLN B 1 21 ? -8.945 2.801 -8.977 1 97.75 21 GLN B C 1
ATOM 1588 O O . GLN B 1 21 ? -9.344 1.975 -9.805 1 97.75 21 GLN B O 1
ATOM 1593 N N . ASN B 1 22 ? -7.891 2.582 -8.148 1 97.69 22 ASN B N 1
ATOM 1594 C CA . ASN B 1 22 ? -7.078 1.373 -8.227 1 97.69 22 ASN B CA 1
ATOM 1595 C C . ASN B 1 22 ? -7.918 0.117 -8.016 1 97.69 22 ASN B C 1
ATOM 1597 O O . ASN B 1 22 ? -7.707 -0.896 -8.688 1 97.69 22 ASN B O 1
ATOM 1601 N N . PHE B 1 23 ? -8.82 0.242 -7.051 1 98.56 23 PHE B N 1
ATOM 1602 C CA . PHE B 1 23 ? -9.703 -0.878 -6.742 1 98.56 23 PHE B CA 1
ATOM 1603 C C . PHE B 1 23 ? -10.453 -1.338 -7.988 1 98.56 23 PHE B C 1
ATOM 1605 O O . PHE B 1 23 ? -10.445 -2.527 -8.32 1 98.56 23 PHE B O 1
ATOM 1612 N N . LEU B 1 24 ? -10.992 -0.45 -8.695 1 98.12 24 LEU B N 1
ATOM 1613 C CA . LEU B 1 24 ? -11.781 -0.774 -9.875 1 98.12 24 LEU B CA 1
ATOM 1614 C C . LEU B 1 24 ? -10.883 -1.202 -11.031 1 98.12 24 LEU B C 1
ATOM 1616 O O . LEU B 1 24 ? -11.211 -2.143 -11.758 1 98.12 24 LEU B O 1
ATOM 1620 N N . MET B 1 25 ? -9.797 -0.583 -11.195 1 97.75 25 MET B N 1
ATOM 1621 C CA . MET B 1 25 ? -8.891 -0.864 -12.305 1 97.75 25 MET B CA 1
ATOM 1622 C C . MET B 1 25 ? -8.258 -2.244 -12.148 1 97.75 25 MET B C 1
ATOM 1624 O O . MET B 1 25 ? -8.125 -2.98 -13.133 1 97.75 25 MET B O 1
ATOM 1628 N N . VAL B 1 26 ? -7.898 -2.611 -10.922 1 98.19 26 VAL B N 1
ATOM 1629 C CA . VAL B 1 26 ? -7.211 -3.879 -10.711 1 98.19 26 VAL B CA 1
ATOM 1630 C C . VAL B 1 26 ? -8.188 -5.039 -10.891 1 98.19 26 VAL B C 1
ATOM 1632 O O . VAL B 1 26 ? -7.781 -6.152 -11.227 1 98.19 26 VAL B O 1
ATOM 1635 N N . LEU B 1 27 ? -9.469 -4.797 -10.781 1 98.44 27 LEU B N 1
ATOM 1636 C CA . LEU B 1 27 ? -10.484 -5.84 -10.875 1 98.44 27 LEU B CA 1
ATOM 1637 C C . LEU B 1 27 ? -11.055 -5.922 -12.289 1 98.44 27 LEU B C 1
ATOM 1639 O O . LEU B 1 27 ? -11.828 -6.824 -12.594 1 98.44 27 LEU B O 1
ATOM 1643 N N . ASP B 1 28 ? -10.648 -4.992 -13.094 1 97.75 28 ASP B N 1
ATOM 1644 C CA . ASP B 1 28 ? -11.227 -4.891 -14.438 1 97.75 28 ASP B CA 1
ATOM 1645 C C . ASP B 1 28 ? -11.008 -6.18 -15.227 1 97.75 28 ASP B C 1
ATOM 1647 O O . ASP B 1 28 ? -9.875 -6.637 -15.367 1 97.75 28 ASP B O 1
ATOM 1651 N N . GLY B 1 29 ? -12.125 -6.77 -15.672 1 97.56 29 GLY B N 1
ATOM 1652 C CA . GLY B 1 29 ? -12.07 -7.918 -16.562 1 97.56 29 GLY B CA 1
ATOM 1653 C C . GLY B 1 29 ? -11.945 -9.234 -15.836 1 97.56 29 GLY B C 1
ATOM 1654 O O . GLY B 1 29 ? -12.031 -10.305 -16.438 1 97.56 29 GLY B O 1
ATOM 1655 N N . ILE B 1 30 ? -11.68 -9.234 -14.531 1 98.5 30 ILE B N 1
ATOM 1656 C CA . ILE B 1 30 ? -11.531 -10.469 -13.773 1 98.5 30 ILE B CA 1
ATOM 1657 C C . ILE B 1 30 ? -12.867 -11.203 -13.711 1 98.5 30 ILE B C 1
ATOM 1659 O O . ILE B 1 30 ? -13.891 -10.617 -13.344 1 98.5 30 ILE B O 1
ATOM 1663 N N . SER B 1 31 ? -12.914 -12.438 -14.109 1 98.62 31 SER B N 1
ATOM 1664 C CA . SER B 1 31 ? -14.148 -13.219 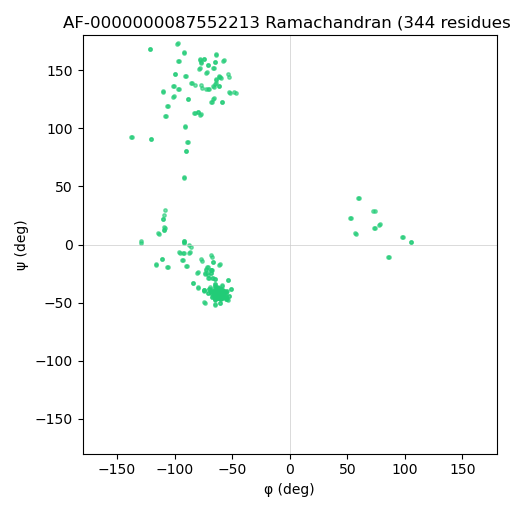-14.094 1 98.62 31 SER B CA 1
ATOM 1665 C C . SER B 1 31 ? -14.484 -13.688 -12.68 1 98.62 31 SER B C 1
ATOM 1667 O O . SER B 1 31 ? -13.594 -13.836 -11.844 1 98.62 31 SER B O 1
ATOM 1669 N N . GLU B 1 32 ? -15.766 -13.969 -12.469 1 98.31 32 GLU B N 1
ATOM 1670 C CA . GLU B 1 32 ? -16.203 -14.539 -11.195 1 98.31 32 GLU B CA 1
ATOM 1671 C C . GLU B 1 32 ? -15.516 -15.875 -10.922 1 98.31 32 GLU B C 1
ATOM 1673 O O . GLU B 1 32 ? -15.195 -16.188 -9.781 1 98.31 32 GLU B O 1
ATOM 1678 N N . GLU B 1 33 ? -15.32 -16.672 -11.906 1 97.94 33 GLU B N 1
ATOM 1679 C CA . GLU B 1 33 ? -14.688 -17.984 -11.781 1 97.94 33 GLU B CA 1
ATOM 1680 C C . GLU B 1 33 ? -13.234 -17.844 -11.32 1 97.94 33 GLU B C 1
ATOM 1682 O O . GLU B 1 33 ? -12.797 -18.531 -10.398 1 97.94 33 GLU B O 1
ATOM 1687 N N . ASP B 1 34 ? -12.484 -16.953 -11.906 1 98.25 34 ASP B N 1
ATOM 1688 C CA . ASP B 1 34 ? -11.078 -16.766 -11.562 1 98.25 34 ASP B CA 1
ATOM 1689 C C . ASP B 1 34 ? -10.93 -16.125 -10.188 1 98.25 34 ASP B C 1
ATOM 1691 O O . ASP B 1 34 ? -9.953 -16.359 -9.484 1 98.25 34 ASP B O 1
ATOM 1695 N N . ALA B 1 35 ? -11.93 -15.344 -9.836 1 98.19 35 ALA B N 1
ATOM 1696 C CA . ALA B 1 35 ? -11.867 -14.547 -8.617 1 98.19 35 ALA B CA 1
ATOM 1697 C C . ALA B 1 35 ? -11.859 -15.43 -7.375 1 98.19 35 ALA B C 1
ATOM 1699 O O . ALA B 1 35 ? -11.5 -14.977 -6.285 1 98.19 35 ALA B O 1
ATOM 1700 N N . VAL B 1 36 ? -12.211 -16.703 -7.539 1 97.56 36 VAL B N 1
ATOM 1701 C CA . VAL B 1 36 ? -12.266 -17.578 -6.375 1 97.56 36 VAL B CA 1
ATOM 1702 C C . VAL B 1 36 ? -11.195 -18.656 -6.488 1 97.56 36 VAL B C 1
ATOM 1704 O O . VAL B 1 36 ? -11.195 -19.625 -5.719 1 97.56 36 VAL B O 1
ATOM 1707 N N . LYS B 1 37 ? -10.305 -18.562 -7.406 1 97.25 37 LYS B N 1
ATOM 1708 C CA . LYS B 1 37 ? -9.211 -19.516 -7.566 1 97.25 37 LYS B CA 1
ATOM 1709 C C . LYS B 1 37 ? -8.031 -19.141 -6.672 1 97.25 37 LYS B C 1
ATOM 1711 O O . LYS B 1 37 ? -7.695 -17.969 -6.531 1 97.25 37 LYS B O 1
ATOM 1716 N N . ARG B 1 38 ? -7.434 -20.156 -6.078 1 96.94 38 ARG B N 1
ATOM 1717 C CA . ARG B 1 38 ? -6.203 -20 -5.312 1 96.94 38 ARG B CA 1
ATOM 1718 C C . ARG B 1 38 ? -4.992 -20.422 -6.137 1 96.94 38 ARG B C 1
ATOM 1720 O O . ARG B 1 38 ? -5.082 -21.344 -6.949 1 96.94 38 ARG B O 1
ATOM 1727 N N . VAL B 1 39 ? -3.904 -19.781 -5.922 1 96.94 39 VAL B N 1
ATOM 1728 C CA . VAL B 1 39 ? -2.668 -20.188 -6.582 1 96.94 39 VAL B CA 1
ATOM 1729 C C . VAL B 1 39 ? -1.945 -21.234 -5.73 1 96.94 39 VAL B C 1
ATOM 1731 O O . VAL B 1 39 ? -1.718 -21.016 -4.539 1 96.94 39 VAL B O 1
ATOM 1734 N N . GLU B 1 40 ? -1.635 -22.375 -6.32 1 95.5 40 GLU B N 1
ATOM 1735 C CA . GLU B 1 40 ? -0.951 -23.5 -5.691 1 95.5 40 GLU B CA 1
ATOM 1736 C C . GLU B 1 40 ? -1.707 -23.984 -4.457 1 95.5 40 GLU B C 1
ATOM 1738 O O . GLU B 1 40 ? -1.169 -24.75 -3.654 1 95.5 40 GLU B O 1
ATOM 1743 N N . GLY B 1 41 ? -2.896 -23.5 -4.258 1 94.81 41 GLY B N 1
ATOM 1744 C CA . GLY B 1 41 ? -3.672 -23.844 -3.076 1 94.81 41 GLY B CA 1
ATOM 1745 C C . GLY B 1 41 ? -3.168 -23.172 -1.813 1 94.81 41 GLY B C 1
ATOM 1746 O O . GLY B 1 41 ? -3.555 -23.547 -0.706 1 94.81 41 GLY B O 1
ATOM 1747 N N . ARG B 1 42 ? -2.312 -22.156 -2.002 1 95 42 ARG B N 1
ATOM 1748 C CA . ARG B 1 42 ? -1.642 -21.578 -0.835 1 95 42 ARG B CA 1
ATOM 1749 C C . ARG B 1 42 ? -2.047 -20.125 -0.624 1 95 42 ARG B C 1
ATOM 1751 O O . ARG B 1 42 ? -1.864 -19.578 0.465 1 95 42 ARG B O 1
ATOM 1758 N N . THR B 1 43 ? -2.615 -19.484 -1.604 1 96 43 THR B N 1
ATOM 1759 C CA . THR B 1 43 ? -2.947 -18.078 -1.487 1 96 43 THR B CA 1
ATOM 1760 C C . THR B 1 43 ? -4.41 -17.891 -1.096 1 96 43 THR B C 1
ATOM 1762 O O . THR B 1 43 ? -5.219 -18.812 -1.258 1 96 43 THR B O 1
ATOM 1765 N N . ASN B 1 44 ? -4.715 -16.672 -0.51 1 95.25 44 ASN B N 1
ATOM 1766 C CA . ASN B 1 44 ? -6.102 -16.234 -0.589 1 95.25 44 ASN B CA 1
ATOM 1767 C C . ASN B 1 44 ? -6.523 -15.961 -2.029 1 95.25 44 ASN B C 1
ATOM 1769 O O . ASN B 1 44 ? -5.676 -15.859 -2.92 1 95.25 44 ASN B O 1
ATOM 1773 N N . HIS B 1 45 ? -7.758 -16.016 -2.273 1 97.19 45 HIS B N 1
ATOM 1774 C CA . HIS B 1 45 ? -8.203 -15.695 -3.625 1 97.19 45 HIS B CA 1
ATOM 1775 C C . HIS B 1 45 ? -8.664 -14.25 -3.719 1 97.19 45 HIS B C 1
ATOM 1777 O O . HIS B 1 45 ? -8.70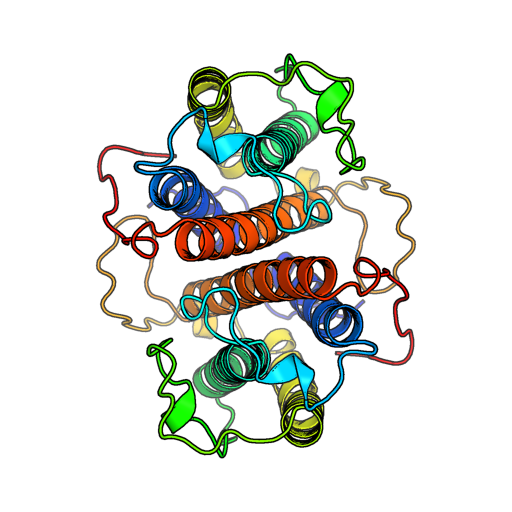3 -13.539 -2.711 1 97.19 45 HIS B O 1
ATOM 1783 N N . ILE B 1 46 ? -8.969 -13.75 -4.875 1 98.19 46 ILE B N 1
ATOM 1784 C CA . ILE B 1 46 ? -9.227 -12.344 -5.16 1 98.19 46 ILE B CA 1
ATOM 1785 C C . ILE B 1 46 ? -10.477 -11.883 -4.414 1 98.19 46 ILE B C 1
ATOM 1787 O O . ILE B 1 46 ? -10.5 -10.789 -3.852 1 98.19 46 ILE B O 1
ATOM 1791 N N . VAL B 1 47 ? -11.508 -12.672 -4.34 1 97.88 47 VAL B N 1
ATOM 1792 C CA . VAL B 1 47 ? -12.727 -12.312 -3.627 1 97.88 47 VAL B CA 1
ATOM 1793 C C . VAL B 1 47 ? -12.406 -12.031 -2.162 1 97.88 47 VAL B C 1
ATOM 1795 O O . VAL B 1 47 ? -12.906 -11.062 -1.587 1 97.88 47 VAL B O 1
ATOM 1798 N N . TRP B 1 48 ? -11.625 -12.836 -1.56 1 97.12 48 TRP B N 1
ATOM 1799 C CA . TRP B 1 48 ? -11.219 -12.617 -0.177 1 97.12 48 TRP B CA 1
ATOM 1800 C C . TRP B 1 48 ? -10.484 -11.289 -0.033 1 97.12 48 TRP B C 1
ATOM 1802 O O . TRP B 1 48 ? -10.742 -10.523 0.901 1 97.12 48 TRP B O 1
ATOM 1812 N N . MET B 1 49 ? -9.547 -11.008 -0.956 1 97.19 49 MET B N 1
ATOM 1813 C CA . MET B 1 49 ? -8.781 -9.766 -0.916 1 97.19 49 MET B CA 1
ATOM 1814 C C . MET B 1 49 ? -9.695 -8.555 -1.047 1 97.19 49 MET B C 1
ATOM 1816 O O . MET B 1 49 ? -9.523 -7.562 -0.332 1 97.19 49 MET B O 1
ATOM 1820 N N . VAL B 1 50 ? -10.641 -8.664 -1.918 1 98 50 VAL B N 1
ATOM 1821 C CA . VAL B 1 50 ? -11.609 -7.594 -2.127 1 98 50 VAL B CA 1
ATOM 1822 C C . VAL B 1 50 ? -12.453 -7.41 -0.868 1 98 50 VAL B C 1
ATOM 1824 O O . VAL B 1 50 ? -12.711 -6.277 -0.446 1 98 50 VAL B O 1
ATOM 1827 N N . GLY B 1 51 ? -12.922 -8.508 -0.33 1 97.12 51 GLY B N 1
ATOM 1828 C CA . GLY B 1 51 ? -13.656 -8.43 0.923 1 97.12 51 GLY B CA 1
ATOM 1829 C C . GLY B 1 51 ? -12.875 -7.758 2.033 1 97.12 51 GLY B C 1
ATOM 1830 O O . GLY B 1 51 ? -13.422 -6.953 2.791 1 97.12 51 GLY B O 1
ATOM 1831 N N . ASN B 1 52 ? -11.625 -8.125 2.166 1 96.62 52 ASN B N 1
ATOM 1832 C CA . ASN B 1 52 ? -10.773 -7.48 3.158 1 96.62 52 ASN B CA 1
ATOM 1833 C C . ASN B 1 52 ? -10.633 -5.984 2.889 1 96.62 52 ASN B C 1
ATOM 1835 O O . ASN B 1 52 ? -10.609 -5.18 3.822 1 96.62 52 ASN B O 1
ATOM 1839 N N . PHE B 1 53 ? -10.477 -5.605 1.596 1 97.69 53 PHE B N 1
ATOM 1840 C CA . PHE B 1 53 ? -10.453 -4.207 1.188 1 97.69 53 PHE B CA 1
ATOM 1841 C C . PHE B 1 53 ? -11.695 -3.479 1.682 1 97.69 53 PHE B C 1
ATOM 1843 O O . PHE B 1 53 ? -11.602 -2.393 2.256 1 97.69 53 PHE B O 1
ATOM 1850 N N . LEU B 1 54 ? -12.836 -4.062 1.489 1 97.75 54 LEU B N 1
ATOM 1851 C CA . LEU B 1 54 ? -14.094 -3.477 1.921 1 97.75 54 LEU B CA 1
ATOM 1852 C C . LEU B 1 54 ? -14.164 -3.395 3.441 1 97.75 54 LEU B C 1
ATOM 1854 O O . LEU B 1 54 ? -14.688 -2.422 3.992 1 97.75 54 LEU B O 1
ATOM 1858 N N . ASP B 1 55 ? -13.68 -4.43 4.07 1 95.88 55 ASP B N 1
ATOM 1859 C CA . ASP B 1 55 ? -13.633 -4.406 5.527 1 95.88 55 ASP B CA 1
ATOM 1860 C C . ASP B 1 55 ? -12.891 -3.174 6.035 1 95.88 55 ASP B C 1
ATOM 1862 O O . ASP B 1 55 ? -13.297 -2.564 7.027 1 95.88 55 ASP B O 1
ATOM 1866 N N . MET B 1 56 ? -11.805 -2.805 5.375 1 95.88 56 MET B N 1
ATOM 1867 C CA . MET B 1 56 ? -11.047 -1.61 5.738 1 95.88 56 MET B CA 1
ATOM 1868 C C . MET B 1 56 ? -11.875 -0.349 5.504 1 95.88 56 MET B C 1
ATOM 1870 O O . MET B 1 56 ? -11.867 0.564 6.332 1 95.88 56 MET B O 1
ATOM 1874 N N . ARG B 1 57 ? -12.594 -0.272 4.387 1 97.81 57 ARG B N 1
ATOM 1875 C CA . ARG B 1 57 ? -13.438 0.885 4.09 1 97.81 57 ARG B CA 1
ATOM 1876 C C . ARG B 1 57 ? -14.516 1.065 5.148 1 97.81 57 ARG B C 1
ATOM 1878 O O . ARG B 1 57 ? -14.734 2.176 5.637 1 97.81 57 ARG B O 1
ATOM 1885 N N . TYR B 1 58 ? -15.148 0.005 5.48 1 97.5 58 TYR B N 1
ATOM 1886 C CA . TYR B 1 58 ? -16.203 0.07 6.484 1 97.5 58 TYR B CA 1
ATOM 1887 C C . TYR B 1 58 ? -15.633 0.414 7.855 1 97.5 58 TYR B C 1
ATOM 1889 O O . TYR B 1 58 ? -16.234 1.177 8.609 1 97.5 58 TYR B O 1
ATOM 1897 N N . ALA B 1 59 ? -14.5 -0.168 8.172 1 95.5 59 ALA B N 1
ATOM 1898 C CA . ALA B 1 59 ? -13.852 0.134 9.445 1 95.5 59 ALA B CA 1
ATOM 1899 C C . ALA B 1 59 ? -13.516 1.618 9.555 1 95.5 59 ALA B C 1
ATOM 1901 O O . ALA B 1 59 ? -13.742 2.24 10.594 1 95.5 59 ALA B O 1
ATOM 1902 N N . MET B 1 60 ? -12.969 2.225 8.484 1 97.38 60 MET B N 1
ATOM 1903 C CA . MET B 1 60 ? -12.688 3.656 8.445 1 97.38 60 MET B CA 1
ATOM 1904 C C . MET B 1 60 ? -13.961 4.469 8.656 1 97.38 60 MET B C 1
ATOM 1906 O O . MET B 1 60 ? -13.953 5.449 9.398 1 97.38 60 MET B O 1
ATOM 1910 N N . GLY B 1 61 ? -15.008 4.043 7.961 1 98 61 GLY B N 1
ATOM 1911 C CA . GLY B 1 61 ? -16.281 4.719 8.156 1 98 61 GLY B CA 1
ATOM 1912 C C . GLY B 1 61 ? -16.766 4.66 9.586 1 98 61 GLY B C 1
ATOM 1913 O O . GLY B 1 61 ? -17.203 5.676 10.141 1 98 61 GLY B O 1
ATOM 1914 N N . ASN B 1 62 ? -16.656 3.525 10.141 1 96.62 62 ASN B N 1
ATOM 1915 C CA . ASN B 1 62 ? -17.156 3.312 11.5 1 96.62 62 ASN B CA 1
ATOM 1916 C C . ASN B 1 62 ? -16.422 4.172 12.516 1 96.62 62 ASN B C 1
ATOM 1918 O O . ASN B 1 62 ? -17.047 4.809 13.367 1 96.62 62 ASN B O 1
ATOM 1922 N N . ILE B 1 63 ? -15.156 4.211 12.453 1 97.31 63 ILE B N 1
ATOM 1923 C CA . ILE B 1 63 ? -14.383 4.965 13.438 1 97.31 63 ILE B CA 1
ATOM 1924 C C . ILE B 1 63 ? -14.641 6.457 13.258 1 97.31 63 ILE B C 1
ATOM 1926 O O . ILE B 1 63 ? -14.445 7.242 14.188 1 97.31 63 ILE B O 1
ATOM 1930 N N . LEU B 1 64 ? -15.102 6.816 12.039 1 98 64 LEU B N 1
ATOM 1931 C CA . LEU B 1 64 ? -15.414 8.211 11.75 1 98 64 LEU B CA 1
ATOM 1932 C C . LEU B 1 64 ? -16.875 8.516 12.031 1 98 64 LEU B C 1
ATOM 1934 O O . LEU B 1 64 ? -17.375 9.586 11.672 1 98 64 LEU B O 1
ATOM 1938 N N . GLY B 1 65 ? -17.609 7.555 12.539 1 97.19 65 GLY B N 1
ATOM 1939 C CA . GLY B 1 65 ? -18.953 7.801 13.062 1 97.19 65 GLY B CA 1
ATOM 1940 C C . GLY B 1 65 ? -20.047 7.297 12.148 1 97.19 65 GLY B C 1
ATOM 1941 O O . GLY B 1 65 ? -21.234 7.492 12.422 1 97.19 65 GLY B O 1
ATOM 1942 N N . LEU B 1 66 ? -19.688 6.676 11.047 1 97.88 66 LEU B N 1
ATOM 1943 C CA . LEU B 1 66 ? -20.703 6.074 10.188 1 97.88 66 LEU B CA 1
ATOM 1944 C C . LEU B 1 66 ? -21.281 4.82 10.836 1 97.88 66 LEU B C 1
ATOM 1946 O O . LEU B 1 66 ? -20.578 4.098 11.547 1 97.88 66 LEU B O 1
ATOM 1950 N N . GLN B 1 67 ? -22.562 4.535 10.57 1 96.31 67 GLN B N 1
ATOM 1951 C CA . GLN B 1 67 ? -23.234 3.359 11.117 1 96.31 67 GLN B CA 1
ATOM 1952 C C . GLN B 1 67 ? -23.5 2.324 10.031 1 96.31 67 GLN B C 1
ATOM 1954 O O . GLN B 1 67 ? -24.344 1.435 10.203 1 96.31 67 GLN B O 1
ATOM 1959 N N . GLU B 1 68 ? -22.766 2.322 9.016 1 95.88 68 GLU B N 1
ATOM 1960 C CA . GLU B 1 68 ? -22.922 1.352 7.938 1 95.88 68 GLU B CA 1
ATOM 1961 C C . GLU B 1 68 ? -22.328 -0.001 8.328 1 95.88 68 GLU B C 1
ATOM 1963 O O . GLU B 1 68 ? -21.281 -0.065 8.969 1 95.88 68 GLU B O 1
ATOM 1968 N N . GLU B 1 69 ? -23.016 -1.012 8.016 1 94.12 69 GLU B N 1
ATOM 1969 C CA . GLU B 1 69 ? -22.547 -2.361 8.312 1 94.12 69 GLU B CA 1
ATOM 1970 C C . GLU B 1 69 ? -22.156 -3.111 7.043 1 94.12 69 GLU B C 1
ATOM 1972 O O . GLU B 1 69 ? -22.875 -3.029 6.035 1 94.12 69 GLU B O 1
ATOM 1977 N N . PHE B 1 70 ? -20.984 -3.729 7.078 1 94.75 70 PHE B N 1
ATOM 1978 C CA . PHE B 1 70 ? -20.578 -4.637 6.012 1 94.75 70 PHE B CA 1
ATOM 1979 C C . PHE B 1 70 ? -21.234 -6.004 6.191 1 94.75 70 PHE B C 1
ATOM 1981 O O . PHE B 1 70 ? -20.922 -6.727 7.141 1 94.75 70 PHE B O 1
ATOM 1988 N N . GLU B 1 71 ? -22.125 -6.379 5.266 1 93.06 71 GLU B N 1
ATOM 1989 C CA . GLU B 1 71 ? -22.922 -7.594 5.352 1 93.06 71 GLU B CA 1
ATOM 1990 C C . GLU B 1 71 ? -22.047 -8.82 5.562 1 93.06 71 GLU B C 1
ATOM 1992 O O . GLU B 1 71 ? -22.438 -9.758 6.262 1 93.06 71 GLU B O 1
ATOM 1997 N N . TYR B 1 72 ? -20.844 -8.781 5.043 1 92.19 72 TYR B N 1
ATOM 1998 C CA . TYR B 1 72 ? -19.969 -9.953 5.027 1 92.19 72 TYR B CA 1
ATOM 1999 C C . TYR B 1 72 ? -18.797 -9.773 5.988 1 92.19 72 TYR B C 1
ATOM 2001 O O . TYR B 1 72 ? -17.75 -10.398 5.82 1 92.19 72 TYR B O 1
ATOM 2009 N N . LYS B 1 73 ? -18.922 -8.945 6.926 1 91 73 LYS B N 1
ATOM 2010 C CA . LYS B 1 73 ? -17.859 -8.586 7.855 1 91 73 LYS B CA 1
ATOM 2011 C C . LYS B 1 73 ? -17.219 -9.836 8.469 1 91 73 LYS B C 1
ATOM 2013 O O . LYS B 1 73 ? -16 -9.93 8.57 1 91 73 LYS B O 1
ATOM 2018 N N . ASP B 1 74 ? -17.953 -10.828 8.773 1 88.44 74 ASP B N 1
ATOM 2019 C CA . ASP B 1 74 ? -17.484 -12.008 9.5 1 88.44 74 ASP B CA 1
ATOM 2020 C C . ASP B 1 74 ? -16.578 -12.867 8.625 1 88.44 74 ASP B C 1
ATOM 2022 O O . ASP B 1 74 ? -15.812 -13.688 9.141 1 88.44 74 ASP B O 1
ATOM 2026 N N . PHE B 1 75 ? -16.688 -12.664 7.324 1 88.06 75 PHE B N 1
ATOM 2027 C CA . PHE B 1 75 ? -15.859 -13.445 6.406 1 88.06 75 PHE B CA 1
ATOM 2028 C C . PHE B 1 75 ? -14.453 -12.875 6.324 1 88.06 75 PHE B C 1
ATOM 2030 O O . PHE B 1 75 ? -13.508 -13.594 5.984 1 88.06 75 PHE B O 1
ATOM 2037 N N . PHE B 1 76 ? -14.352 -11.555 6.664 1 84.88 76 PHE B N 1
ATOM 2038 C CA . PHE B 1 76 ? -13.125 -10.875 6.27 1 84.88 76 PHE B CA 1
ATOM 2039 C C . PHE B 1 76 ? -12.508 -10.141 7.453 1 84.88 76 PHE B C 1
ATOM 2041 O O . PHE B 1 76 ? -11.422 -9.578 7.344 1 84.88 76 PHE B O 1
ATOM 2048 N N . PHE B 1 77 ? -13.133 -10.266 8.586 1 78.25 77 PHE B N 1
ATOM 2049 C CA . PHE B 1 77 ? -12.75 -9.445 9.727 1 78.25 77 PHE B CA 1
ATOM 2050 C C . PHE B 1 77 ? -11.328 -9.766 10.18 1 78.25 77 PHE B C 1
ATOM 2052 O O . PHE B 1 77 ? -10.922 -10.93 10.188 1 78.25 77 PHE B O 1
ATOM 2059 N N . GLN B 1 78 ? -10.562 -8.75 10.516 1 70.31 78 GLN B N 1
ATOM 2060 C CA . GLN B 1 78 ? -9.211 -8.734 11.062 1 70.31 78 GLN B CA 1
ATOM 2061 C C . GLN B 1 78 ? -8.258 -9.547 10.195 1 70.31 78 GLN B C 1
ATOM 2063 O O . GLN B 1 78 ? -7.312 -10.156 10.703 1 70.31 78 GLN B O 1
ATOM 2068 N N . GLY B 1 79 ? -8.594 -9.75 8.922 1 68.12 79 GLY B N 1
ATOM 2069 C CA . GLY B 1 79 ? -7.695 -10.438 8.008 1 68.12 79 GLY B CA 1
ATOM 2070 C C . GLY B 1 79 ? -7.594 -11.93 8.281 1 68.12 79 GLY B C 1
ATOM 2071 O O . GLY B 1 79 ? -6.527 -12.523 8.117 1 68.12 79 GLY B O 1
ATOM 2072 N N . LYS B 1 80 ? -8.602 -12.445 8.789 1 77.75 80 LYS B N 1
ATOM 2073 C CA . LYS B 1 80 ? -8.625 -13.883 9.008 1 77.75 80 LYS B CA 1
ATOM 2074 C C . LYS B 1 80 ? -8.312 -14.648 7.723 1 77.75 80 LYS B C 1
ATOM 2076 O O . LYS B 1 80 ? -8.656 -14.188 6.629 1 77.75 80 LYS B O 1
ATOM 2081 N N . ALA B 1 81 ? -7.645 -15.805 7.918 1 80.12 81 ALA B N 1
ATOM 2082 C CA . ALA B 1 81 ? -7.27 -16.625 6.777 1 80.12 81 ALA B CA 1
ATOM 2083 C C . ALA B 1 81 ? -8.5 -17.094 6.008 1 80.12 81 ALA B C 1
ATOM 2085 O O . ALA B 1 81 ? -9.57 -17.297 6.598 1 80.12 81 ALA B O 1
ATOM 2086 N N . LEU B 1 82 ? -8.375 -17.172 4.793 1 89.94 82 LEU B N 1
ATOM 2087 C CA . LEU B 1 82 ? -9.406 -17.703 3.92 1 89.94 82 LEU B CA 1
ATOM 2088 C C . LEU B 1 82 ? -9.93 -19.031 4.461 1 89.94 82 LEU B C 1
ATOM 2090 O O . LEU B 1 82 ? -9.156 -19.875 4.91 1 89.94 82 LEU B O 1
ATOM 2094 N N . ASP B 1 83 ? -11.281 -19.156 4.531 1 89.5 83 ASP B N 1
ATOM 2095 C CA . ASP B 1 83 ? -11.961 -20.391 4.906 1 89.5 83 ASP B CA 1
ATOM 2096 C C . ASP B 1 83 ? -12.641 -21.031 3.699 1 89.5 83 ASP B C 1
ATOM 2098 O O . ASP B 1 83 ? -13.641 -20.516 3.195 1 89.5 83 ASP B O 1
ATOM 2102 N N . GLU B 1 84 ? -12.148 -22.125 3.262 1 88.12 84 GLU B N 1
ATOM 2103 C CA . GLU B 1 84 ? -12.609 -22.781 2.041 1 88.12 84 GLU B CA 1
ATOM 2104 C C . GLU B 1 84 ? -14.031 -23.312 2.209 1 88.12 84 GLU B C 1
ATOM 2106 O O . GLU B 1 84 ? -14.688 -23.656 1.227 1 88.12 84 GLU B O 1
ATOM 2111 N N . ASN B 1 85 ? -14.492 -23.297 3.42 1 89.06 85 ASN B N 1
ATOM 2112 C CA . ASN B 1 85 ? -15.82 -23.844 3.684 1 89.06 85 ASN B CA 1
ATOM 2113 C C . ASN B 1 85 ? -16.906 -22.766 3.59 1 89.06 85 ASN B C 1
ATOM 2115 O O . ASN B 1 85 ? -18.094 -23.062 3.643 1 89.06 85 ASN B O 1
ATOM 2119 N N . LEU B 1 86 ? -16.484 -21.562 3.453 1 90.25 86 LEU B N 1
ATOM 2120 C CA . LEU B 1 86 ? -17.438 -20.469 3.383 1 90.25 86 LEU B CA 1
ATOM 2121 C C . LEU B 1 86 ? -17.828 -20.188 1.938 1 90.25 86 LEU B C 1
ATOM 2123 O O . LEU B 1 86 ? -17.031 -20.375 1.02 1 90.25 86 LEU B O 1
ATOM 2127 N N . HIS B 1 87 ? -19.125 -19.812 1.819 1 91.44 87 HIS B N 1
ATOM 2128 C CA . HIS B 1 87 ? -19.594 -19.312 0.53 1 91.44 87 HIS B CA 1
ATOM 2129 C C . HIS B 1 87 ? -19.438 -17.797 0.434 1 91.44 87 HIS B C 1
ATOM 2131 O O . HIS B 1 87 ? -20.328 -17.062 0.868 1 91.44 87 HIS B O 1
ATOM 2137 N N . TYR B 1 88 ? -18.438 -17.375 -0.258 1 94.81 88 TYR B N 1
ATOM 2138 C CA . TYR B 1 88 ? -18.109 -15.961 -0.349 1 94.81 88 TYR B CA 1
ATOM 2139 C C . TYR B 1 88 ? -19.031 -15.258 -1.343 1 94.81 88 TYR B C 1
ATOM 2141 O O . TYR B 1 88 ? -19.547 -15.883 -2.268 1 94.81 88 TYR B O 1
ATOM 2149 N N . PRO B 1 89 ? -19.266 -13.953 -1.099 1 96.5 89 PRO B N 1
ATOM 2150 C CA . PRO B 1 89 ? -20.062 -13.18 -2.059 1 96.5 89 PRO B CA 1
ATOM 2151 C C . PRO B 1 89 ? -19.391 -13.07 -3.426 1 96.5 89 PRO B C 1
ATOM 2153 O O . PRO B 1 89 ? -18.203 -13.359 -3.559 1 96.5 89 PRO B O 1
ATOM 2156 N N . SER B 1 90 ? -20.188 -12.688 -4.453 1 97.25 90 SER B N 1
ATOM 2157 C CA . SER B 1 90 ? -19.625 -12.477 -5.785 1 97.25 90 SER B CA 1
ATOM 2158 C C . SER B 1 90 ? -18.828 -11.18 -5.855 1 97.25 90 SER B C 1
ATOM 2160 O O . SER B 1 90 ? -19.016 -10.281 -5.027 1 97.25 90 SER B O 1
ATOM 2162 N N . LEU B 1 91 ? -17.953 -11.055 -6.828 1 97.69 91 LEU B N 1
ATOM 2163 C CA . LEU B 1 91 ? -17.25 -9.805 -7.074 1 97.69 91 LEU B CA 1
ATOM 2164 C C . LEU B 1 91 ? -18.234 -8.664 -7.34 1 97.69 91 LEU B C 1
ATOM 2166 O O . LEU B 1 91 ? -18.016 -7.539 -6.891 1 97.69 91 LEU B O 1
ATOM 2170 N N . GLN B 1 92 ? -19.234 -8.969 -8.055 1 97.69 92 GLN B N 1
ATOM 2171 C CA . GLN B 1 92 ? -20.25 -7.973 -8.375 1 97.69 92 GLN B CA 1
ATOM 2172 C C . GLN B 1 92 ? -20.906 -7.422 -7.113 1 97.69 92 GLN B C 1
ATOM 2174 O O . GLN B 1 92 ? -21.094 -6.211 -6.984 1 97.69 92 GLN B O 1
ATOM 2179 N N . ASN B 1 93 ? -21.25 -8.297 -6.195 1 97.62 93 ASN B N 1
ATOM 2180 C CA . ASN B 1 93 ? -21.828 -7.867 -4.922 1 97.62 93 ASN B CA 1
ATOM 2181 C C . ASN B 1 93 ? -20.859 -6.965 -4.152 1 97.62 93 ASN B C 1
ATOM 2183 O O . ASN B 1 93 ? -21.281 -5.941 -3.604 1 97.62 93 ASN B O 1
ATOM 2187 N N . LEU B 1 94 ? -19.672 -7.371 -4.145 1 98.19 94 LEU B N 1
ATOM 2188 C CA . LEU B 1 94 ? -18.672 -6.617 -3.389 1 98.19 94 LEU B CA 1
ATOM 2189 C C . LEU B 1 94 ? -18.406 -5.266 -4.035 1 98.19 94 LEU B C 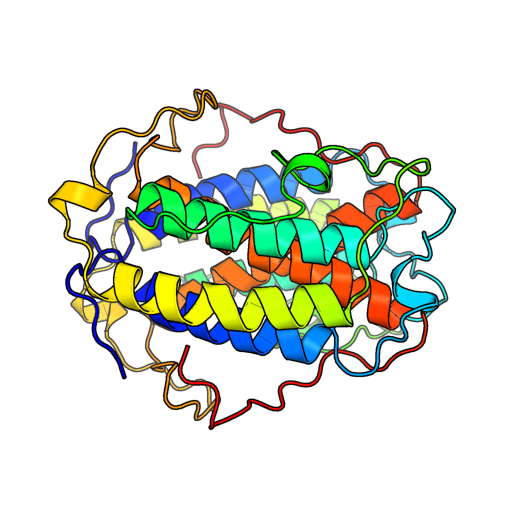1
ATOM 2191 O O . LEU B 1 94 ? -18.203 -4.27 -3.34 1 98.19 94 LEU B O 1
ATOM 2195 N N . LYS B 1 95 ? -18.391 -5.223 -5.355 1 98.19 95 LYS B N 1
ATOM 2196 C CA . LYS B 1 95 ? -18.234 -3.943 -6.047 1 98.19 95 LYS B CA 1
ATOM 2197 C C . LYS B 1 95 ? -19.391 -2.998 -5.711 1 98.19 95 LYS B C 1
ATOM 2199 O O . LYS B 1 95 ? -19.188 -1.793 -5.551 1 98.19 95 LYS B O 1
ATOM 2204 N N . ALA B 1 96 ? -20.562 -3.51 -5.641 1 98.19 96 ALA B N 1
ATOM 2205 C CA . ALA B 1 96 ? -21.719 -2.697 -5.266 1 98.19 96 ALA B CA 1
ATOM 2206 C C . ALA B 1 96 ? -21.547 -2.127 -3.859 1 98.19 96 ALA B C 1
ATOM 2208 O O . ALA B 1 96 ? -21.812 -0.945 -3.627 1 98.19 96 ALA B O 1
ATOM 2209 N N . ASP B 1 97 ? -21.125 -2.961 -2.92 1 98.06 97 ASP B N 1
ATOM 2210 C CA . ASP B 1 97 ? -20.875 -2.512 -1.556 1 98.06 97 ASP B CA 1
ATOM 2211 C C . ASP B 1 97 ? -19.797 -1.438 -1.523 1 98.06 97 ASP B C 1
ATOM 2213 O O . ASP B 1 97 ? -19.875 -0.495 -0.733 1 98.06 97 ASP B O 1
ATOM 2217 N N . PHE B 1 98 ? -18.781 -1.612 -2.355 1 98.62 98 PHE B N 1
ATOM 2218 C CA . PHE B 1 98 ? -17.703 -0.648 -2.48 1 98.62 98 PHE B CA 1
ATOM 2219 C C . PHE B 1 98 ? -18.234 0.724 -2.871 1 98.62 98 PHE B C 1
ATOM 2221 O O . PHE B 1 98 ? -17.891 1.731 -2.254 1 98.62 98 PHE B O 1
ATOM 2228 N N . HIS B 1 99 ? -19.125 0.795 -3.828 1 98.5 99 HIS B N 1
ATOM 2229 C CA . HIS B 1 99 ? -19.688 2.053 -4.309 1 98.5 99 HIS B CA 1
ATOM 2230 C C . HIS B 1 99 ? -20.625 2.66 -3.277 1 98.5 99 HIS B C 1
ATOM 2232 O O . HIS B 1 99 ? -20.828 3.877 -3.252 1 98.5 99 HIS B O 1
ATOM 2238 N N . LYS B 1 100 ? -21.172 1.843 -2.48 1 98.12 100 LYS B N 1
ATOM 2239 C CA . LYS B 1 100 ? -22.062 2.334 -1.432 1 98.12 100 LYS B CA 1
ATOM 2240 C C . LYS B 1 100 ? -21.266 3.018 -0.318 1 98.12 100 LYS B C 1
ATOM 2242 O O . LYS B 1 100 ? -21.594 4.141 0.077 1 98.12 100 LYS B O 1
ATOM 2247 N N . ILE B 1 101 ? -20.25 2.385 0.186 1 98.69 101 ILE B N 1
ATOM 2248 C CA . ILE B 1 101 ? -19.594 2.809 1.419 1 98.69 101 ILE B CA 1
ATOM 2249 C C . ILE B 1 101 ? -18.578 3.898 1.111 1 98.69 101 ILE B C 1
ATOM 2251 O O . ILE B 1 101 ? -18.375 4.812 1.916 1 98.69 101 ILE B O 1
ATOM 2255 N N . SER B 1 102 ? -17.906 3.889 -0.061 1 98.69 102 SER B N 1
ATOM 2256 C CA . SER B 1 102 ? -16.719 4.688 -0.334 1 98.69 102 SER B CA 1
ATOM 2257 C C . SER B 1 102 ? -17.031 6.176 -0.343 1 98.69 102 SER B C 1
ATOM 2259 O O . SER B 1 102 ? -16.312 6.977 0.256 1 98.69 102 SER B O 1
ATOM 2261 N N . PRO B 1 103 ? -18.141 6.637 -0.98 1 98.5 103 PRO B N 1
ATOM 2262 C CA . PRO B 1 103 ? -18.406 8.07 -0.953 1 98.5 103 PRO B CA 1
ATOM 2263 C C . PRO B 1 103 ? -18.75 8.586 0.445 1 98.5 103 PRO B C 1
ATOM 2265 O O . PRO B 1 103 ? -18.453 9.727 0.78 1 98.5 103 PRO B O 1
ATOM 2268 N N . LEU B 1 104 ? -19.344 7.715 1.272 1 98.69 104 LEU B N 1
ATOM 2269 C CA . LEU B 1 104 ? -19.672 8.109 2.639 1 98.69 104 LEU B CA 1
ATOM 2270 C C . LEU B 1 104 ? -18.406 8.32 3.461 1 98.69 104 LEU B C 1
ATOM 2272 O O . LEU B 1 104 ? -18.281 9.32 4.18 1 98.69 104 LEU B O 1
ATOM 2276 N N . VAL B 1 105 ? -17.5 7.422 3.342 1 98.75 105 VAL B N 1
ATOM 2277 C CA . VAL B 1 105 ? -16.234 7.523 4.066 1 98.75 105 VAL B CA 1
ATOM 2278 C C . VAL B 1 105 ? -15.461 8.75 3.588 1 98.75 105 VAL B C 1
ATOM 2280 O O . VAL B 1 105 ? -14.875 9.477 4.395 1 98.75 105 VAL B O 1
ATOM 2283 N N . TYR B 1 106 ? -15.477 8.945 2.273 1 98.56 106 TYR B N 1
ATOM 2284 C CA . TYR B 1 106 ? -14.789 10.086 1.687 1 98.56 106 TYR B CA 1
ATOM 2285 C C . TYR B 1 106 ? -15.266 11.391 2.311 1 98.56 106 TYR B C 1
ATOM 2287 O O . TYR B 1 106 ? -14.461 12.234 2.707 1 98.56 106 TYR B O 1
ATOM 2295 N N . GLN B 1 107 ? -16.531 11.555 2.459 1 98.31 107 GLN B N 1
ATOM 2296 C CA . GLN B 1 107 ? -17.109 12.766 3.033 1 98.31 107 GLN B CA 1
ATOM 2297 C C . GLN B 1 107 ? -16.703 12.93 4.496 1 98.31 107 GLN B C 1
ATOM 2299 O O . GLN B 1 107 ? -16.375 14.031 4.934 1 98.31 107 GLN B O 1
ATOM 2304 N N . LYS B 1 108 ? -16.703 11.805 5.207 1 98.62 108 LYS B N 1
ATOM 2305 C CA . LYS B 1 108 ? -16.297 11.867 6.609 1 98.62 108 LYS B CA 1
ATOM 2306 C C . LYS B 1 108 ? -14.828 12.273 6.742 1 98.62 108 LYS B C 1
ATOM 2308 O O . LYS B 1 108 ? -14.469 13.008 7.66 1 98.62 108 LYS B O 1
ATOM 2313 N N . LEU B 1 109 ? -13.992 11.805 5.863 1 98.5 109 LEU B N 1
ATOM 2314 C CA . LEU B 1 109 ? -12.578 12.141 5.883 1 98.5 109 LEU B CA 1
ATOM 2315 C C . LEU B 1 109 ? -12.375 13.641 5.652 1 98.5 109 LEU B C 1
ATOM 2317 O O . LEU B 1 109 ? -11.484 14.25 6.246 1 98.5 109 LEU B O 1
ATOM 2321 N N . LEU B 1 110 ? -13.188 14.227 4.793 1 98.19 110 LEU B N 1
ATOM 2322 C CA . LEU B 1 110 ? -13.07 15.648 4.484 1 98.19 110 LEU B CA 1
ATOM 2323 C C . LEU B 1 110 ? -13.461 16.5 5.688 1 98.19 110 LEU B C 1
ATOM 2325 O O . LEU B 1 110 ? -12.938 17.609 5.867 1 98.19 110 LEU B O 1
ATOM 2329 N N . GLU B 1 111 ? -14.258 15.93 6.531 1 98.25 111 GLU B N 1
ATOM 2330 C CA . GLU B 1 111 ? -14.898 16.766 7.543 1 98.25 111 GLU B CA 1
ATOM 2331 C C . GLU B 1 111 ? -14.281 16.547 8.922 1 98.25 111 GLU B C 1
ATOM 2333 O O . GLU B 1 111 ? -14.453 17.359 9.828 1 98.25 111 GLU B O 1
ATOM 2338 N N . VAL B 1 112 ? -13.609 15.492 9.156 1 98.31 112 VAL B N 1
ATOM 2339 C CA . VAL B 1 112 ? -13.125 15.102 10.477 1 98.31 112 VAL B CA 1
ATOM 2340 C C . VAL B 1 112 ? -12.117 16.125 10.984 1 98.31 112 VAL B C 1
ATOM 2342 O O . VAL B 1 112 ? -11.305 16.641 10.211 1 98.31 112 VAL B O 1
ATOM 2345 N N . SER B 1 113 ? -12.125 16.438 12.289 1 98 113 SER B N 1
ATOM 2346 C CA . SER B 1 113 ? -11.266 17.453 12.906 1 98 113 SER B CA 1
ATOM 2347 C C . SER B 1 113 ? -9.977 16.844 13.43 1 98 113 SER B C 1
ATOM 2349 O O . SER B 1 113 ? -9.883 15.625 13.609 1 98 113 SER B O 1
ATOM 2351 N N . ASP B 1 114 ? -9 17.688 13.727 1 97.31 114 ASP B N 1
ATOM 2352 C CA . ASP B 1 114 ? -7.754 17.25 14.352 1 97.31 114 ASP B CA 1
ATOM 2353 C C . ASP B 1 114 ? -8.023 16.547 15.68 1 97.31 114 ASP B C 1
ATOM 2355 O O . ASP B 1 114 ? -7.402 15.531 15.984 1 97.31 114 ASP B O 1
ATOM 2359 N N . ASP B 1 115 ? -8.953 17.188 16.453 1 97.81 115 ASP B N 1
ATOM 2360 C CA . ASP B 1 115 ? -9.266 16.625 17.766 1 97.81 115 ASP B CA 1
ATOM 2361 C C . ASP B 1 115 ? -9.773 15.188 17.641 1 97.81 115 ASP B C 1
ATOM 2363 O O . ASP B 1 115 ? -9.391 14.32 18.422 1 97.81 115 ASP B O 1
ATOM 2367 N N . GLU B 1 116 ? -10.617 14.945 16.688 1 98.06 116 GLU B N 1
ATOM 2368 C CA . GLU B 1 116 ? -11.133 13.594 16.469 1 98.06 116 GLU B CA 1
ATOM 2369 C C . GLU B 1 116 ? -10.023 12.648 16 1 98.06 116 GLU B C 1
ATOM 2371 O O . GLU B 1 116 ? -9.961 11.5 16.438 1 98.06 116 GLU B O 1
ATOM 2376 N N . LEU B 1 117 ? -9.195 13.094 15.164 1 98.12 117 LEU B N 1
ATOM 2377 C CA . LEU B 1 117 ? -8.109 12.289 14.617 1 98.12 117 LEU B CA 1
ATOM 2378 C C . LEU B 1 117 ? -7.117 11.898 15.711 1 98.12 117 LEU B C 1
ATOM 2380 O O . LEU B 1 117 ? -6.508 10.828 15.656 1 98.12 117 LEU B O 1
ATOM 2384 N N . ASP B 1 118 ? -7.008 12.742 16.688 1 97.19 118 ASP B N 1
ATOM 2385 C CA . ASP B 1 118 ? -6.008 12.539 17.734 1 97.19 118 ASP B CA 1
ATOM 2386 C C . ASP B 1 118 ? -6.551 11.648 18.844 1 97.19 118 ASP B C 1
ATOM 2388 O O . ASP B 1 118 ? -5.805 11.234 19.734 1 97.19 118 ASP B O 1
ATOM 2392 N N . LYS B 1 119 ? -7.828 11.328 18.766 1 97.81 119 LYS B N 1
ATOM 2393 C CA . LYS B 1 119 ? -8.414 10.477 19.797 1 97.81 119 LYS B CA 1
ATOM 2394 C C . LYS B 1 119 ? -7.734 9.109 19.828 1 97.81 119 LYS B C 1
ATOM 2396 O O . LYS B 1 119 ? -7.406 8.547 18.781 1 97.81 119 LYS B O 1
ATOM 2401 N N . ALA B 1 120 ? -7.652 8.641 21.078 1 96.69 120 ALA B N 1
ATOM 2402 C CA . ALA B 1 120 ? -7.094 7.305 21.266 1 96.69 120 ALA B CA 1
ATOM 2403 C C . ALA B 1 120 ? -8 6.238 20.656 1 96.69 120 ALA B C 1
ATOM 2405 O O . ALA B 1 120 ? -9.227 6.324 20.766 1 96.69 120 ALA B O 1
ATOM 2406 N N . PHE B 1 121 ? -7.449 5.332 19.984 1 96.56 121 PHE B N 1
ATOM 2407 C CA . PHE B 1 121 ? -8.102 4.145 19.453 1 96.56 121 PHE B CA 1
ATOM 2408 C C . PHE B 1 121 ? -7.242 2.906 19.656 1 96.56 121 PHE B C 1
ATOM 2410 O O . PHE B 1 121 ? -6.461 2.531 18.781 1 96.56 121 PHE B O 1
ATOM 2417 N N . PRO B 1 122 ? -7.438 2.195 20.75 1 93.88 122 PRO B N 1
ATOM 2418 C CA . PRO B 1 122 ? -6.574 1.058 21.078 1 93.88 122 PRO B CA 1
ATOM 2419 C C . PRO B 1 122 ? -6.746 -0.11 20.109 1 93.88 122 PRO B C 1
ATOM 2421 O O . PRO B 1 122 ? -7.863 -0.59 19.906 1 93.88 122 PRO B O 1
ATOM 2424 N N . MET B 1 123 ? -5.688 -0.492 19.516 1 89.12 123 MET B N 1
ATOM 2425 C CA . MET B 1 123 ? -5.668 -1.599 18.562 1 89.12 123 MET B CA 1
ATOM 2426 C C . MET B 1 123 ? -4.914 -2.795 19.125 1 89.12 123 MET B C 1
ATOM 2428 O O . MET B 1 123 ? -4.914 -3.873 18.531 1 89.12 123 MET B O 1
ATOM 2432 N N . GLY B 1 124 ? -4.234 -2.541 20.188 1 89 124 GLY B N 1
ATOM 2433 C CA . GLY B 1 124 ? -3.529 -3.619 20.859 1 89 124 GLY B CA 1
ATOM 2434 C C . GLY B 1 124 ? -2.238 -4.012 20.172 1 89 124 GLY B C 1
ATOM 2435 O O . GLY B 1 124 ? -1.727 -5.113 20.375 1 89 124 GLY B O 1
ATOM 2436 N N . MET B 1 125 ? -1.699 -3.213 19.312 1 85.81 125 MET B N 1
ATOM 2437 C CA . MET B 1 125 ? -0.453 -3.52 18.609 1 85.81 125 MET B CA 1
ATOM 2438 C C . MET B 1 125 ? 0.743 -3.369 19.547 1 85.81 125 MET B C 1
ATOM 2440 O O . MET B 1 125 ? 1.696 -4.145 19.484 1 85.81 125 MET B O 1
ATOM 2444 N N . ASN B 1 126 ? 0.719 -2.33 20.422 1 86.88 126 ASN B N 1
ATOM 2445 C CA . ASN B 1 126 ? 1.755 -2.047 21.406 1 86.88 126 ASN B CA 1
ATOM 2446 C C . ASN B 1 126 ? 3.111 -1.815 20.734 1 86.88 126 ASN B C 1
ATOM 2448 O O . ASN B 1 126 ? 4.121 -2.379 21.172 1 86.88 126 ASN B O 1
ATOM 2452 N N . ILE B 1 127 ? 3.123 -1.127 19.609 1 90.5 127 ILE B N 1
ATOM 2453 C CA . ILE B 1 127 ? 4.328 -0.749 18.891 1 90.5 127 ILE B CA 1
ATOM 2454 C C . ILE B 1 127 ? 4.68 0.707 19.188 1 90.5 127 ILE B C 1
ATOM 2456 O O . ILE B 1 127 ? 3.848 1.601 19.016 1 90.5 127 ILE B O 1
ATOM 2460 N N . GLU B 1 128 ? 5.883 0.961 19.594 1 89.19 128 GLU B N 1
ATOM 2461 C CA . GLU B 1 128 ? 6.312 2.258 20.109 1 89.19 128 GLU B CA 1
ATOM 2462 C C . GLU B 1 128 ? 6.188 3.346 19.047 1 89.19 128 GLU B C 1
ATOM 2464 O O . GLU B 1 128 ? 5.789 4.473 19.359 1 89.19 128 GLU B O 1
ATOM 2469 N N . PHE B 1 129 ? 6.473 3.014 17.797 1 92 129 PHE B N 1
ATOM 2470 C CA . PHE B 1 129 ? 6.527 4.051 16.766 1 92 129 PHE B CA 1
ATOM 2471 C C . PHE B 1 129 ? 5.172 4.219 16.094 1 92 129 PHE B C 1
ATOM 2473 O O . PHE B 1 129 ? 5.023 5.023 15.18 1 92 129 PHE B O 1
ATOM 2480 N N . PHE B 1 130 ? 4.242 3.494 16.531 1 92.88 130 PHE B N 1
ATOM 2481 C CA . PHE B 1 130 ? 2.91 3.561 15.953 1 92.88 130 PHE B CA 1
ATOM 2482 C C . PHE B 1 130 ? 1.878 3.957 17 1 92.88 130 PHE B C 1
ATOM 2484 O O . PHE B 1 130 ? 1.303 3.096 17.672 1 92.88 130 PHE B O 1
ATOM 2491 N N . PRO B 1 131 ? 1.601 5.301 17.156 1 94.06 131 PRO B N 1
ATOM 2492 C CA . PRO B 1 131 ? 0.547 5.707 18.094 1 94.06 131 PRO B CA 1
ATOM 2493 C C . PRO B 1 131 ? -0.826 5.16 17.703 1 94.06 131 PRO B C 1
ATOM 2495 O O . PRO B 1 131 ? -1.203 5.195 16.531 1 94.06 131 PRO B O 1
ATOM 2498 N N . GLU B 1 132 ? -1.486 4.699 18.703 1 96.19 132 GLU B N 1
ATOM 2499 C CA . GLU B 1 132 ? -2.801 4.117 18.438 1 96.19 132 GLU B CA 1
ATOM 2500 C C . GLU B 1 132 ? -3.898 5.172 18.531 1 96.19 132 GLU B C 1
ATOM 2502 O O . GLU B 1 132 ? -4.586 5.273 19.547 1 96.19 132 GLU B O 1
ATOM 2507 N N . THR B 1 133 ? -4.066 5.938 17.484 1 97.44 133 THR B N 1
ATOM 2508 C CA . THR B 1 133 ? -5.059 7 17.344 1 97.44 133 THR B CA 1
ATOM 2509 C C . THR B 1 133 ? -5.973 6.738 16.156 1 97.44 133 THR B C 1
ATOM 2511 O O . THR B 1 133 ? -5.695 5.859 15.328 1 97.44 133 THR B O 1
ATOM 2514 N N . VAL B 1 134 ? -7.031 7.477 16.062 1 98.31 134 VAL B N 1
ATOM 2515 C CA . VAL B 1 134 ? -7.93 7.41 14.906 1 98.31 134 VAL B CA 1
ATOM 2516 C C . VAL B 1 134 ? -7.152 7.691 13.625 1 98.31 134 VAL B C 1
ATOM 2518 O O . VAL B 1 134 ? -7.316 6.988 12.625 1 98.31 134 VAL B O 1
ATOM 2521 N N . LEU B 1 135 ? -6.258 8.641 13.703 1 98.12 135 LEU B N 1
ATOM 2522 C CA . LEU B 1 135 ? -5.461 9.023 12.547 1 98.12 135 LEU B CA 1
ATOM 2523 C C . LEU B 1 135 ? -4.633 7.84 12.047 1 98.12 135 LEU B C 1
ATOM 2525 O O . LEU B 1 135 ? -4.672 7.508 10.859 1 98.12 135 LEU B O 1
ATOM 2529 N N . ASN B 1 136 ? -3.955 7.234 12.914 1 97.12 136 ASN B N 1
ATOM 2530 C CA . ASN B 1 136 ? -3.051 6.168 12.492 1 97.12 136 ASN B CA 1
ATOM 2531 C C . ASN B 1 136 ? -3.814 4.91 12.094 1 97.12 136 ASN B C 1
ATOM 2533 O O . ASN B 1 136 ? -3.34 4.125 11.266 1 97.12 136 ASN B O 1
ATOM 2537 N N . PHE B 1 137 ? -4.996 4.789 12.648 1 97.5 137 PHE B N 1
ATOM 2538 C CA . PHE B 1 137 ? -5.848 3.709 12.164 1 97.5 137 PHE B CA 1
ATOM 2539 C C . PHE B 1 137 ? -6.238 3.941 10.711 1 97.5 137 PHE B C 1
ATOM 2541 O O . PHE B 1 137 ? -6.211 3.016 9.898 1 97.5 137 PHE B O 1
ATOM 2548 N N . ILE B 1 138 ? -6.582 5.137 10.414 1 98.25 138 ILE B N 1
ATOM 2549 C CA . ILE B 1 138 ? -6.898 5.488 9.031 1 98.25 138 ILE B CA 1
ATOM 2550 C C . ILE B 1 138 ? -5.691 5.199 8.141 1 98.25 138 ILE B C 1
ATOM 2552 O O . ILE B 1 138 ? -5.836 4.617 7.062 1 98.25 138 ILE B O 1
ATOM 2556 N N . GLY B 1 139 ? -4.543 5.59 8.586 1 97.25 139 GLY B N 1
ATOM 2557 C CA . GLY B 1 139 ? -3.328 5.297 7.844 1 97.25 139 GLY B CA 1
ATOM 2558 C C . GLY B 1 139 ? -3.117 3.814 7.602 1 97.25 139 GLY B C 1
ATOM 2559 O O . GLY B 1 139 ? -2.719 3.41 6.508 1 97.25 139 GLY B O 1
ATOM 2560 N N . MET B 1 140 ? -3.381 3.039 8.578 1 96.19 140 MET B N 1
ATOM 2561 C CA . MET B 1 140 ? -3.256 1.589 8.461 1 96.19 140 MET B CA 1
ATOM 2562 C C . MET B 1 140 ? -4.215 1.042 7.41 1 96.19 140 MET B C 1
ATOM 2564 O O . MET B 1 140 ? -3.838 0.193 6.602 1 96.19 140 MET B O 1
ATOM 2568 N N . CYS B 1 141 ? -5.422 1.525 7.457 1 97 141 CYS B N 1
ATOM 2569 C CA . CYS B 1 141 ? -6.414 1.095 6.48 1 97 141 CYS B CA 1
ATOM 2570 C C . CYS B 1 141 ? -5.965 1.433 5.062 1 97 141 CYS B C 1
ATOM 2572 O O . CYS B 1 141 ? -6.055 0.596 4.164 1 97 141 CYS B O 1
ATOM 2574 N N . ILE B 1 142 ? -5.418 2.625 4.898 1 97.94 142 ILE B N 1
ATOM 2575 C CA . ILE B 1 142 ? -4.957 3.086 3.594 1 97.94 142 ILE B CA 1
ATOM 2576 C C . ILE B 1 142 ? -3.805 2.205 3.115 1 97.94 142 ILE B C 1
ATOM 2578 O O . ILE B 1 142 ? -3.789 1.767 1.963 1 97.94 142 ILE B O 1
ATOM 2582 N N . GLY B 1 143 ? -2.887 1.949 3.971 1 97.62 143 GLY B N 1
ATOM 2583 C CA . GLY B 1 143 ? -1.779 1.073 3.625 1 97.62 143 GLY B CA 1
ATOM 2584 C C . GLY B 1 143 ? -2.223 -0.329 3.25 1 97.62 143 GLY B C 1
ATOM 2585 O O . GLY B 1 143 ? -1.694 -0.92 2.305 1 97.62 143 GLY B O 1
ATOM 2586 N N . ARG B 1 144 ? -3.17 -0.849 3.994 1 96.94 144 ARG B N 1
ATOM 2587 C CA . ARG B 1 144 ? -3.68 -2.189 3.723 1 96.94 144 ARG B CA 1
ATOM 2588 C C . ARG B 1 144 ? -4.336 -2.258 2.348 1 96.94 144 ARG B C 1
ATOM 2590 O O . ARG B 1 144 ? -4.227 -3.268 1.651 1 96.94 144 ARG B O 1
ATOM 2597 N N . GLU B 1 145 ? -5.031 -1.209 1.987 1 98.06 145 GLU B N 1
ATOM 2598 C CA . GLU B 1 145 ? -5.656 -1.15 0.669 1 98.06 145 GLU B CA 1
ATOM 2599 C C . GLU B 1 145 ? -4.617 -1.279 -0.441 1 98.06 145 GLU B C 1
ATOM 2601 O O . GLU B 1 145 ? -4.812 -2.029 -1.399 1 98.06 145 GLU B O 1
ATOM 2606 N N . ASP B 1 146 ? -3.506 -0.571 -0.29 1 98.38 146 ASP B N 1
ATOM 2607 C CA . ASP B 1 146 ? -2.426 -0.67 -1.266 1 98.38 146 ASP B CA 1
ATOM 2608 C C . ASP B 1 146 ? -1.84 -2.08 -1.295 1 98.38 146 ASP B C 1
ATOM 2610 O O . ASP B 1 146 ? -1.574 -2.625 -2.369 1 98.38 146 ASP B O 1
ATOM 2614 N N . TYR B 1 147 ? -1.674 -2.637 -0.132 1 97.94 147 TYR B N 1
ATOM 2615 C CA . TYR B 1 147 ? -1.138 -3.986 0.017 1 97.94 147 TYR B CA 1
ATOM 2616 C C . TYR B 1 147 ? -2.006 -5 -0.715 1 97.94 147 TYR B C 1
ATOM 2618 O O . TYR B 1 147 ? -1.499 -5.816 -1.489 1 97.94 147 TYR B O 1
ATOM 2626 N N . LEU B 1 148 ? -3.285 -4.875 -0.528 1 98 148 LEU B N 1
ATOM 2627 C CA . LEU B 1 148 ? -4.23 -5.797 -1.146 1 98 148 LEU B CA 1
ATOM 2628 C C . LEU B 1 148 ? -4.289 -5.586 -2.654 1 98 148 LEU B C 1
ATOM 2630 O O . LEU B 1 148 ? -4.383 -6.547 -3.418 1 98 148 LEU B O 1
ATOM 2634 N N . CYS B 1 149 ? -4.219 -4.367 -3.098 1 98.56 149 CYS B N 1
ATOM 2635 C CA . CYS B 1 149 ? -4.184 -4.094 -4.531 1 98.56 149 CYS B CA 1
ATOM 2636 C C . CYS B 1 149 ? -2.941 -4.703 -5.172 1 98.56 149 CYS B C 1
ATOM 2638 O O . CYS B 1 149 ? -2.994 -5.191 -6.301 1 98.56 149 CYS B O 1
ATOM 2640 N N . GLY B 1 150 ? -1.851 -4.621 -4.445 1 98.5 150 GLY B N 1
ATOM 2641 C CA . GLY B 1 150 ? -0.65 -5.285 -4.93 1 98.5 150 GLY B CA 1
ATOM 2642 C C . GLY B 1 150 ? -0.838 -6.777 -5.137 1 98.5 150 GLY B C 1
ATOM 2643 O O . GLY B 1 150 ? -0.407 -7.324 -6.156 1 98.5 150 GLY B O 1
ATOM 2644 N N . GLN B 1 151 ? -1.484 -7.406 -4.199 1 98.5 151 GLN B N 1
ATOM 2645 C CA . GLN B 1 151 ? -1.741 -8.836 -4.32 1 98.5 151 GLN B CA 1
ATOM 2646 C C . GLN B 1 151 ? -2.643 -9.141 -5.512 1 98.5 151 GLN B C 1
ATOM 2648 O O . GLN B 1 151 ? -2.346 -10.031 -6.312 1 98.5 151 GLN B O 1
ATOM 2653 N N . ILE B 1 152 ? -3.68 -8.375 -5.621 1 98.75 152 ILE B N 1
ATOM 2654 C CA . ILE B 1 152 ? -4.621 -8.586 -6.711 1 98.75 152 ILE B CA 1
ATOM 2655 C C . ILE B 1 152 ? -3.934 -8.328 -8.047 1 98.75 152 ILE B C 1
ATOM 2657 O O . ILE B 1 152 ? -4.148 -9.062 -9.016 1 98.75 152 ILE B O 1
ATOM 2661 N N . GLY B 1 153 ? -3.141 -7.254 -8.086 1 98.25 153 GLY B N 1
ATOM 2662 C CA . GLY B 1 153 ? -2.391 -6.973 -9.297 1 98.25 153 GLY B CA 1
ATOM 2663 C C . GLY B 1 153 ? -1.522 -8.133 -9.742 1 98.25 153 GLY B C 1
ATOM 2664 O O . GLY B 1 153 ? -1.436 -8.43 -10.938 1 98.25 153 GLY B O 1
ATOM 2665 N N . LEU B 1 154 ? -0.898 -8.758 -8.789 1 98.25 154 LEU B N 1
ATOM 2666 C CA . LEU B 1 154 ? -0.058 -9.914 -9.109 1 98.25 154 LEU B CA 1
ATOM 2667 C C . LEU B 1 154 ? -0.904 -11.086 -9.578 1 98.25 154 LEU B C 1
ATOM 2669 O O . LEU B 1 154 ? -0.542 -11.781 -10.531 1 98.25 154 LEU B O 1
ATOM 2673 N N . MET B 1 155 ? -2.027 -11.336 -8.938 1 98.44 155 MET B N 1
ATOM 2674 C CA . MET B 1 155 ? -2.938 -12.406 -9.328 1 98.44 155 MET B CA 1
ATOM 2675 C C . MET B 1 155 ? -3.424 -12.211 -10.766 1 98.44 155 MET B C 1
ATOM 2677 O O . MET B 1 155 ? -3.547 -13.18 -11.516 1 98.44 155 MET B O 1
ATOM 2681 N N . ARG B 1 156 ? -3.711 -10.969 -11.125 1 97.94 156 ARG B N 1
ATOM 2682 C CA . ARG B 1 156 ? -4.117 -10.648 -12.492 1 97.94 156 ARG B CA 1
ATOM 2683 C C . ARG B 1 156 ? -3.111 -11.195 -13.5 1 97.94 156 ARG B C 1
ATOM 2685 O O . ARG B 1 156 ? -3.488 -11.867 -14.461 1 97.94 156 ARG B O 1
ATOM 2692 N N . ARG B 1 157 ? -1.869 -10.992 -13.188 1 97.25 157 ARG B N 1
ATOM 2693 C CA . ARG B 1 157 ? -0.812 -11.43 -14.102 1 97.25 157 ARG B CA 1
ATOM 2694 C C . ARG B 1 157 ? -0.701 -12.945 -14.117 1 97.25 157 ARG B C 1
ATOM 2696 O O . ARG B 1 157 ? -0.546 -13.547 -15.188 1 97.25 157 ARG B O 1
ATOM 2703 N N . ILE B 1 158 ? -0.799 -13.508 -12.992 1 98.06 158 ILE B N 1
ATOM 2704 C CA . ILE B 1 158 ? -0.675 -14.961 -12.875 1 98.06 158 ILE B CA 1
ATOM 2705 C C . ILE B 1 158 ? -1.776 -15.633 -13.688 1 98.06 158 ILE B C 1
ATOM 2707 O O . ILE B 1 158 ? -1.534 -16.641 -14.359 1 98.06 158 ILE B O 1
ATOM 2711 N N . PHE B 1 159 ? -2.949 -15.086 -13.703 1 98.12 159 PHE B N 1
ATOM 2712 C CA . PHE B 1 159 ? -4.098 -15.703 -14.359 1 98.12 159 PHE B CA 1
ATOM 2713 C C . PHE B 1 159 ? -4.152 -15.312 -15.828 1 98.12 159 PHE B C 1
ATOM 2715 O O . PHE B 1 159 ? -5.086 -15.688 -16.547 1 98.12 159 PHE B O 1
ATOM 2722 N N . GLY B 1 160 ? -3.25 -14.523 -16.312 1 97.69 160 GLY B N 1
ATOM 2723 C CA . GLY B 1 160 ? -3.105 -14.258 -17.734 1 97.69 160 GLY B CA 1
ATOM 2724 C C . GLY B 1 160 ? -3.779 -12.969 -18.172 1 97.69 160 GLY B C 1
ATOM 2725 O O . GLY B 1 160 ? -3.877 -12.688 -19.359 1 97.69 160 GLY B O 1
ATOM 2726 N N . TYR B 1 161 ? -4.273 -12.219 -17.219 1 97.81 161 TYR B N 1
ATOM 2727 C CA . TYR B 1 161 ? -4.824 -10.906 -17.547 1 97.81 161 TYR B CA 1
ATOM 2728 C C . TYR B 1 161 ? -3.713 -9.883 -17.766 1 97.81 161 TYR B C 1
ATOM 2730 O O . TYR B 1 161 ? -2.578 -10.094 -17.328 1 97.81 161 TYR B O 1
ATOM 2738 N N . GLU B 1 162 ? -4.078 -8.805 -18.469 1 95.5 162 GLU B N 1
ATOM 2739 C CA . GLU B 1 162 ? -3.139 -7.695 -18.609 1 95.5 162 GLU B CA 1
ATOM 2740 C C . GLU B 1 162 ? -2.889 -7.02 -17.266 1 95.5 162 GLU B C 1
ATOM 2742 O O . GLU B 1 162 ? -3.74 -7.062 -16.375 1 95.5 162 GLU B O 1
ATOM 2747 N N . GLY B 1 163 ? -1.673 -6.445 -17.156 1 93.19 163 GLY B N 1
ATOM 2748 C CA . GLY B 1 163 ? -1.428 -5.645 -15.969 1 93.19 163 GLY B CA 1
ATOM 2749 C C . GLY B 1 163 ? -2.422 -4.508 -15.797 1 93.19 163 GLY B C 1
ATOM 2750 O O . GLY B 1 163 ? -3.109 -4.133 -16.75 1 93.19 163 GLY B O 1
ATOM 2751 N N . MET B 1 164 ? -2.52 -4.074 -14.609 1 91.44 164 MET B N 1
ATOM 2752 C CA . MET B 1 164 ? -3.426 -2.969 -14.312 1 91.44 164 MET B CA 1
ATOM 2753 C C . MET B 1 164 ? -3.158 -1.787 -15.242 1 91.44 164 MET B C 1
ATOM 2755 O O . MET B 1 164 ? -2.01 -1.374 -15.414 1 91.44 164 MET B O 1
ATOM 2759 N N . LYS B 1 165 ? -4.25 -1.284 -15.812 1 90.5 165 LYS B N 1
ATOM 2760 C CA . LYS B 1 165 ? -4.172 -0.08 -16.641 1 90.5 165 LYS B CA 1
ATOM 2761 C C . LYS B 1 165 ? -4.652 1.146 -15.867 1 90.5 165 LYS B C 1
ATOM 2763 O O . LYS B 1 165 ? -5.617 1.067 -15.102 1 90.5 165 LYS B O 1
ATOM 2768 N N . TYR B 1 166 ? -3.99 2.152 -15.984 1 87.81 166 TYR B N 1
ATOM 2769 C CA . TYR B 1 166 ? -4.34 3.354 -15.234 1 87.81 166 TYR B CA 1
ATOM 2770 C C . TYR B 1 166 ? -5.27 4.25 -16.047 1 87.81 166 TYR B C 1
ATOM 2772 O O . TYR B 1 166 ? -4.949 5.414 -16.297 1 87.81 166 TYR B O 1
ATOM 2780 N N . ASP B 1 167 ? -6.344 3.713 -16.406 1 90.06 167 ASP B N 1
ATOM 2781 C CA . ASP B 1 167 ? -7.438 4.418 -17.062 1 90.06 167 ASP B CA 1
ATOM 2782 C C . ASP B 1 167 ? -8.414 5 -16.047 1 90.06 167 ASP B C 1
ATOM 2784 O O . ASP B 1 167 ? -9.469 4.418 -15.789 1 90.06 167 ASP B O 1
ATOM 2788 N N . PHE B 1 168 ? -8.148 6.145 -15.625 1 92.31 168 PHE B N 1
ATOM 2789 C CA . PHE B 1 168 ? -8.883 6.758 -14.523 1 92.31 168 PHE B CA 1
ATOM 2790 C C . PHE B 1 168 ? -10.297 7.133 -14.945 1 92.31 168 PHE B C 1
ATOM 2792 O O . PHE B 1 168 ? -10.508 7.621 -16.062 1 92.31 168 PHE B O 1
ATOM 2799 N N . ASP B 1 169 ? -11.227 6.809 -14.125 1 94.12 169 ASP B N 1
ATOM 2800 C CA . ASP B 1 169 ? -12.609 7.223 -14.305 1 94.12 169 ASP B CA 1
ATOM 2801 C C . ASP B 1 169 ? -12.836 8.641 -13.789 1 94.12 169 ASP B C 1
ATOM 2803 O O . ASP B 1 169 ? -12.922 8.859 -12.578 1 94.12 169 ASP B 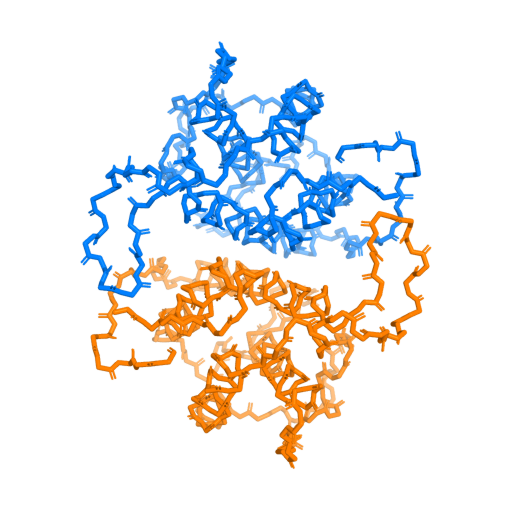O 1
ATOM 2807 N N . LYS B 1 170 ? -13.125 9.602 -14.633 1 91.69 170 LYS B N 1
ATOM 2808 C CA . LYS B 1 170 ? -13.242 11.016 -14.273 1 91.69 170 LYS B CA 1
ATOM 2809 C C . LYS B 1 170 ? -14.57 11.289 -13.57 1 91.69 170 LYS B C 1
ATOM 2811 O O . LYS B 1 170 ? -14.734 12.336 -12.938 1 91.69 170 LYS B O 1
ATOM 2816 N N . ASP B 1 171 ? -15.406 10.328 -13.648 1 93.81 171 ASP B N 1
ATOM 2817 C CA . ASP B 1 171 ? -16.719 10.523 -13.047 1 93.81 171 ASP B CA 1
ATOM 2818 C C . ASP B 1 171 ? -16.75 9.984 -11.617 1 93.81 171 ASP B C 1
ATOM 2820 O O . ASP B 1 171 ? -17.703 10.227 -10.875 1 93.81 171 ASP B O 1
ATOM 2824 N N . LEU B 1 172 ? -15.75 9.203 -11.234 1 95.19 172 LEU B N 1
ATOM 2825 C CA . LEU B 1 172 ? -15.648 8.727 -9.859 1 95.19 172 LEU B CA 1
ATOM 2826 C C . LEU B 1 172 ? -15.125 9.82 -8.938 1 95.19 172 LEU B C 1
ATOM 2828 O O . LEU B 1 172 ? -13.945 10.18 -9.008 1 95.19 172 LEU B O 1
ATOM 2832 N N . LYS B 1 173 ? -15.938 10.359 -8 1 93.81 173 LYS B N 1
ATOM 2833 C CA . LYS B 1 173 ? -15.609 11.586 -7.281 1 93.81 173 LYS B CA 1
ATOM 2834 C C . LYS B 1 173 ? -15.273 11.289 -5.82 1 93.81 173 LYS B C 1
ATOM 2836 O O . LYS B 1 173 ? -15.281 12.195 -4.984 1 93.81 173 LYS B O 1
ATOM 2841 N N . TYR B 1 174 ? -15.031 9.953 -5.629 1 94.31 174 TYR B N 1
ATOM 2842 C CA . TYR B 1 174 ? -14.633 9.555 -4.285 1 94.31 174 TYR B CA 1
ATOM 2843 C C . TYR B 1 174 ? -13.43 8.617 -4.324 1 94.31 174 TYR B C 1
ATOM 2845 O O . TYR B 1 174 ? -13.125 8.031 -5.363 1 94.31 174 TYR B O 1
#

Nearest PDB structures (foldseek):
  2qnl-assembly1_A-2  TM=7.066E-01  e=3.576E-03  Cytophaga hutchinsonii ATCC 33406
  5cog-assembly1_A  TM=6.702E-01  e=5.988E-03  Saccharomyces cerevisiae
  5com-assembly2_B  TM=6.943E-01  e=7.359E-03  Clostridioides difficile 630
  5wk0-assembly1_A-2  TM=7.223E-01  e=1.960E-02  Staphylococcus sp. HMSC055H04
  8vig-assembly1_A  TM=7.377E-01  e=8.300E-02  Geminocystis sp.

Secondary structure (DSSP, 8-state):
----SSGGGTTHHHHHHHHHHHHHHHHTT--TTGGGPPSTTTSPPHHHHHHHHHHHHHHHHHHTT-----TTHHHHGGGPPP-TTS-PPPHHHHHHHHHHHHHHHHHHHHH--HHHHTSB---S---TTS--BHHHHHHHHHHHHHHHHHHHHHHHHHTTPPPPP----TT---/----SSGGGTTHHHHHHHHHHHHHHHHTT--TTGGGPPSTTTSPPHHHHHHHHHHHHHHHHHHTT-----TTHHHHGGGPPP-TTS-PPPHHHHHHHHHHHHHHHHHHHHH--HHHHTSB---S---TTS--BHHHHHHHHHHHHHHHHHHHHHHHHHTTPPPPP----TT---

InterPro domains:
  IPR034660 DinB/YfiT-like putative metalloenzymes [G3DSA:1.20.120.450] (2-157)
  IPR034660 DinB/YfiT-like putative metalloenzymes [SSF109854] (10-159)

Organism: NCBI:txid2305228

Radius of gyration: 19.16 Å; Cα contacts (8 Å, |Δi|>4): 480; chains: 2; bounding box: 47×49×42 Å

Foldseek 3Di:
DQAAPDPLCVVVLVLLLVLLQLLDLLCPPPDQVQQCDDDVVPDGGNLLLLLLLLLLLVVLLVLLPHPDDDPCCVQRPPNDDHDPPDDGDTPVVSVVSCVVRSVSSSVSRRYDDPVQQAAADDPPPPDPVQGRGSVSSNVVSSVSSVVSSVVSQVSCVVVPHDGGDSPGDPPRPD/DQAAPDPLCVVVLVLLLVLLQLLDLLCPPPDQVQQCDDDVVPDGGNLLLLLLLLLLLVVLLVLLPHPDDDPCCVQRPPNDDHDPPDDGDTPVVSVVSSVVRSVSSSVSRRYDDPVQQAAADDPPPPDPVQGRGSVSSNVVSSVSSVVSSVVSQVSCVVVPHDGGDSPGDPVRPD